Protein AF-A0AAN8WF54-F1 (afdb_monomer_lite)

Structure (mmCIF, N/CA/C/O backbone):
data_AF-A0AAN8WF54-F1
#
_entry.id   AF-A0AAN8WF54-F1
#
loop_
_atom_site.group_PDB
_atom_site.id
_atom_site.type_symbol
_atom_site.label_atom_id
_atom_site.label_alt_id
_atom_site.label_comp_id
_atom_site.label_asym_id
_atom_site.label_entity_id
_atom_site.label_seq_id
_atom_site.pdbx_PDB_ins_code
_atom_site.Cartn_x
_atom_site.Cartn_y
_atom_site.Cartn_z
_atom_site.occupancy
_atom_site.B_iso_or_equiv
_atom_site.auth_seq_id
_atom_site.auth_comp_id
_atom_site.auth_asym_id
_atom_site.auth_atom_id
_atom_site.pdbx_PDB_model_num
ATOM 1 N N . MET A 1 1 ? 31.385 -38.780 61.123 1.00 42.34 1 MET A N 1
ATOM 2 C CA . MET A 1 1 ? 31.136 -37.623 60.243 1.00 42.34 1 MET A CA 1
ATOM 3 C C . MET A 1 1 ? 29.861 -37.929 59.483 1.00 42.34 1 MET A C 1
ATOM 5 O O . MET A 1 1 ? 29.873 -38.813 58.639 1.00 42.34 1 MET A O 1
ATOM 9 N N . GLU A 1 2 ? 28.753 -37.319 59.902 1.00 44.00 2 GLU A N 1
ATOM 10 C CA . GLU A 1 2 ? 27.461 -37.393 59.211 1.00 44.00 2 GLU A CA 1
ATOM 11 C C . GLU A 1 2 ? 27.556 -36.666 57.870 1.00 44.00 2 GLU A C 1
ATOM 13 O O . GLU A 1 2 ? 28.065 -35.548 57.811 1.00 44.00 2 GLU A O 1
ATOM 18 N N . ILE A 1 3 ? 27.047 -37.285 56.806 1.00 55.00 3 ILE A N 1
ATOM 19 C CA . ILE A 1 3 ? 26.794 -36.599 55.540 1.00 55.00 3 ILE A CA 1
ATOM 20 C C . ILE A 1 3 ? 25.289 -36.365 55.489 1.00 55.00 3 ILE A C 1
ATOM 22 O O . ILE A 1 3 ? 24.504 -37.303 55.365 1.00 55.00 3 ILE A O 1
ATOM 26 N N . GLN A 1 4 ? 24.906 -35.103 55.661 1.00 45.34 4 GLN A N 1
ATOM 27 C CA . GLN A 1 4 ? 23.534 -34.631 55.550 1.00 45.34 4 GLN A CA 1
ATOM 28 C C . GLN A 1 4 ? 23.055 -34.799 54.103 1.00 45.34 4 GLN A C 1
ATOM 30 O O . GLN A 1 4 ? 23.626 -34.234 53.172 1.00 45.34 4 GLN A O 1
ATOM 35 N N . THR A 1 5 ? 21.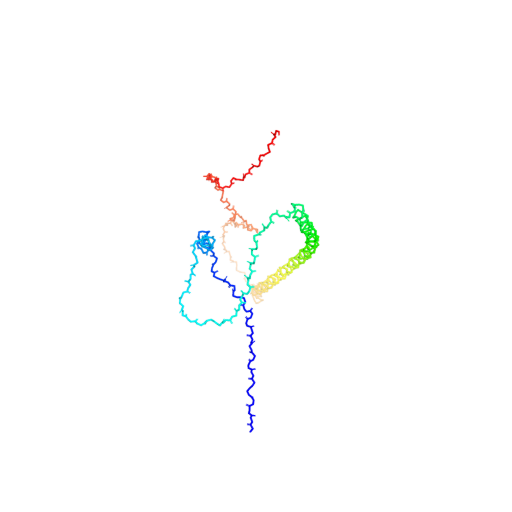998 -35.582 53.916 1.00 49.88 5 THR A N 1
ATOM 36 C CA . THR A 1 5 ? 21.217 -35.645 52.678 1.00 49.88 5 THR A CA 1
ATOM 37 C C . THR A 1 5 ? 20.304 -34.422 52.590 1.00 49.88 5 THR A C 1
ATOM 39 O O . THR A 1 5 ? 19.394 -34.269 53.405 1.00 49.88 5 THR A O 1
ATOM 42 N N . LEU A 1 6 ? 20.560 -33.555 51.608 1.00 52.91 6 LEU A N 1
ATOM 43 C CA . LEU A 1 6 ? 19.706 -32.421 51.242 1.00 52.91 6 LEU A CA 1
ATOM 44 C C . LEU A 1 6 ? 18.377 -32.914 50.634 1.00 52.91 6 LEU A C 1
ATOM 46 O O . LEU A 1 6 ? 18.402 -33.845 49.825 1.00 52.91 6 LEU A O 1
ATOM 50 N N . PRO A 1 7 ? 17.226 -32.303 50.968 1.00 51.47 7 PRO A N 1
ATOM 51 C CA . PRO A 1 7 ? 15.957 -32.616 50.325 1.00 51.47 7 PRO A CA 1
ATOM 52 C C . PRO A 1 7 ? 15.916 -32.020 48.911 1.00 51.47 7 PRO A C 1
ATOM 54 O O . PRO A 1 7 ? 16.187 -30.837 48.713 1.00 51.47 7 PRO A O 1
ATOM 57 N N . SER A 1 8 ? 15.586 -32.852 47.925 1.00 52.75 8 SER A N 1
ATOM 58 C CA . SER A 1 8 ? 15.313 -32.443 46.546 1.00 52.75 8 SER A CA 1
ATOM 59 C C . SER A 1 8 ? 14.074 -31.547 46.494 1.00 52.75 8 SER A C 1
ATOM 61 O O . SER A 1 8 ? 13.017 -31.945 46.986 1.00 52.75 8 SER A O 1
ATOM 63 N N . GLU A 1 9 ? 14.199 -30.361 45.896 1.00 51.34 9 GLU A N 1
ATOM 64 C CA . GLU A 1 9 ? 13.072 -29.461 45.653 1.00 51.34 9 GLU A CA 1
ATOM 65 C C . GLU A 1 9 ? 11.999 -30.129 44.779 1.00 51.34 9 GLU A C 1
ATOM 67 O O . GLU A 1 9 ? 12.271 -30.586 43.669 1.00 51.34 9 GLU A O 1
ATOM 72 N N . GLU A 1 10 ? 10.760 -30.157 45.274 1.00 59.88 10 GLU A N 1
ATOM 73 C CA . GLU A 1 10 ? 9.575 -30.454 44.471 1.00 59.88 10 GLU A CA 1
ATOM 74 C C . GLU A 1 10 ? 9.270 -29.255 43.566 1.00 59.88 10 GLU A C 1
ATOM 76 O O . GLU A 1 10 ? 8.598 -28.295 43.957 1.00 59.88 10 GLU A O 1
ATOM 81 N N . THR A 1 11 ? 9.744 -29.306 42.325 1.00 57.22 11 THR A N 1
ATOM 82 C CA . THR A 1 11 ? 9.265 -28.410 41.275 1.00 57.22 11 THR A CA 1
ATOM 83 C C . THR A 1 11 ? 7.812 -28.764 40.962 1.00 57.22 11 THR A C 1
ATOM 85 O O . THR A 1 11 ? 7.522 -29.825 40.412 1.00 57.22 11 THR A O 1
ATOM 88 N N . LYS A 1 12 ? 6.875 -27.888 41.336 1.00 63.78 12 LYS A N 1
ATOM 89 C CA . LYS A 1 12 ? 5.470 -27.997 40.922 1.00 63.78 12 LYS A CA 1
ATOM 90 C C . LYS A 1 12 ? 5.389 -27.774 39.414 1.00 63.78 12 LYS A C 1
ATOM 92 O O . LYS A 1 12 ? 5.627 -26.663 38.947 1.00 63.78 12 LYS A O 1
ATOM 97 N N . ASP A 1 13 ? 5.031 -28.813 38.671 1.00 62.78 13 ASP A N 1
ATOM 98 C CA . ASP A 1 13 ? 4.731 -28.707 37.246 1.00 62.78 13 ASP A CA 1
ATOM 99 C C . ASP A 1 13 ? 3.420 -27.931 37.047 1.00 62.78 13 ASP A C 1
ATOM 101 O O . ASP A 1 13 ? 2.325 -28.434 37.296 1.00 62.78 13 ASP A O 1
ATOM 105 N N . TYR A 1 14 ? 3.524 -26.684 36.583 1.00 69.81 14 TYR A N 1
ATOM 106 C CA . TYR A 1 14 ? 2.389 -25.817 36.227 1.00 69.81 14 TYR A CA 1
ATOM 107 C C . TYR A 1 14 ? 1.915 -26.036 34.779 1.00 69.81 14 TYR A C 1
ATOM 109 O O . TYR A 1 14 ? 1.440 -25.111 34.116 1.00 69.81 14 TYR A O 1
ATOM 117 N N . HIS A 1 15 ? 2.055 -27.251 34.252 1.00 64.75 15 HIS A N 1
ATOM 118 C CA . HIS A 1 15 ? 1.579 -27.569 32.913 1.00 64.75 15 HIS A CA 1
ATOM 119 C C . HIS A 1 15 ? 0.051 -27.682 32.923 1.00 64.75 15 HIS A C 1
ATOM 121 O O . HIS A 1 15 ? -0.522 -28.655 33.407 1.00 64.75 15 HIS A O 1
ATOM 127 N N . SER A 1 16 ? -0.625 -26.674 32.372 1.00 72.75 16 SER A N 1
ATOM 128 C CA . SER A 1 16 ? -2.033 -26.805 32.008 1.00 72.75 16 SER A CA 1
ATOM 129 C C . SER A 1 16 ? -2.129 -27.777 30.831 1.00 72.75 16 SER A C 1
ATOM 131 O O . SER A 1 16 ? -1.719 -27.477 29.711 1.00 72.75 16 SER A O 1
ATOM 133 N N . THR A 1 17 ? -2.622 -28.989 31.084 1.00 71.69 17 THR A N 1
ATOM 134 C CA . THR A 1 17 ? -2.927 -29.937 30.010 1.00 71.69 17 THR A CA 1
ATOM 135 C C . THR A 1 17 ? -4.180 -29.449 29.292 1.00 71.69 17 THR A C 1
ATOM 137 O O . THR A 1 17 ? -5.301 -29.687 29.737 1.00 71.69 17 THR A O 1
ATOM 140 N N . VAL A 1 18 ? -3.986 -28.711 28.200 1.00 72.38 18 VAL A N 1
ATOM 141 C CA . VAL A 1 18 ? -5.066 -28.362 27.278 1.00 72.38 18 VAL A CA 1
ATOM 142 C C . VAL A 1 18 ? -5.308 -29.570 26.382 1.00 72.38 18 VAL A C 1
ATOM 144 O O . VAL A 1 18 ? -4.381 -30.068 25.741 1.00 72.38 18 VAL A O 1
ATOM 147 N N . ASP A 1 19 ? -6.546 -30.057 26.354 1.00 71.44 19 ASP A N 1
ATOM 148 C CA . ASP A 1 19 ? -6.959 -31.074 25.393 1.00 71.44 19 ASP A CA 1
ATOM 149 C C . ASP A 1 19 ? -6.837 -30.486 23.980 1.00 71.44 19 ASP A C 1
ATOM 151 O O . ASP A 1 19 ? -7.595 -29.603 23.582 1.00 71.44 19 ASP A O 1
ATOM 155 N N . THR A 1 20 ? -5.812 -30.937 23.258 1.00 79.06 20 THR A N 1
ATOM 156 C CA . THR A 1 20 ? -5.528 -30.566 21.865 1.00 79.06 20 THR A CA 1
ATOM 157 C C . THR A 1 20 ? -5.946 -31.673 20.900 1.00 79.06 20 THR A C 1
ATOM 159 O O . THR A 1 20 ? -5.468 -31.725 19.764 1.00 79.06 20 THR A O 1
ATOM 162 N N . SER A 1 21 ? -6.832 -32.581 21.332 1.00 79.25 21 SER A N 1
ATOM 163 C CA . SER A 1 21 ? -7.465 -33.529 20.420 1.00 79.25 21 SER A CA 1
ATOM 164 C C . SER A 1 21 ? -8.155 -32.797 19.262 1.00 79.25 21 SER A C 1
ATOM 166 O O . SER A 1 21 ? -8.444 -31.598 19.312 1.00 79.25 21 SER A O 1
ATOM 168 N N . ARG A 1 22 ? -8.356 -33.516 18.152 1.00 81.31 22 ARG A N 1
ATOM 169 C CA . ARG A 1 22 ? -8.946 -32.945 16.935 1.00 81.31 22 ARG A CA 1
ATOM 170 C C . ARG A 1 22 ? -10.288 -32.249 17.249 1.00 81.31 22 ARG A C 1
ATOM 172 O O . ARG A 1 22 ? -11.036 -32.743 18.093 1.00 81.31 22 ARG A O 1
ATOM 179 N N . PRO A 1 23 ? -10.645 -31.170 16.533 1.00 87.81 23 PRO A N 1
ATOM 180 C CA . PRO A 1 23 ? -11.950 -30.537 16.700 1.00 87.81 23 PRO A CA 1
ATOM 181 C C . PRO A 1 23 ? -13.091 -31.518 16.385 1.00 87.81 23 PRO A C 1
ATOM 183 O O . PRO A 1 23 ? -12.924 -32.432 15.570 1.00 87.81 23 PRO A O 1
ATOM 186 N N . PHE A 1 24 ? -14.262 -31.309 17.002 1.00 87.88 24 PHE A N 1
ATOM 187 C CA . PHE A 1 24 ? -15.447 -32.127 16.729 1.00 87.88 24 PHE A CA 1
ATOM 188 C C . PHE A 1 24 ? -15.803 -32.056 15.248 1.00 87.88 24 PHE A C 1
ATOM 190 O O . PHE A 1 24 ? -16.027 -30.982 14.690 1.00 87.88 24 PHE A O 1
ATOM 197 N N . SER A 1 25 ? -15.894 -33.223 14.622 1.00 90.44 25 SER A N 1
ATOM 198 C CA . SER A 1 25 ? -16.288 -33.369 13.223 1.00 90.44 25 SER A CA 1
ATOM 199 C C . SER A 1 25 ? -17.797 -33.193 13.021 1.00 90.44 25 SER A C 1
ATOM 201 O O . SER A 1 25 ? -18.268 -33.055 11.893 1.00 90.44 25 SER A O 1
ATOM 203 N N . SER A 1 26 ? -18.573 -33.184 14.110 1.00 92.12 26 SER A N 1
ATOM 204 C CA . SER A 1 26 ? -20.017 -32.970 14.098 1.00 92.12 26 SER A CA 1
ATOM 205 C C . SER A 1 26 ? -20.530 -32.465 15.447 1.00 92.12 26 SER A C 1
ATOM 207 O O . SER A 1 26 ? -20.027 -32.840 16.505 1.00 92.12 26 SER A O 1
ATOM 209 N N . VAL A 1 27 ? -21.634 -31.715 15.414 1.00 88.50 27 VAL A N 1
ATOM 210 C CA . VAL A 1 27 ? -22.424 -31.357 16.603 1.00 88.50 27 VAL A CA 1
ATOM 211 C C . VAL A 1 27 ? -22.863 -32.608 17.374 1.00 88.50 27 VAL A C 1
ATOM 213 O O . VAL A 1 27 ? -22.866 -32.607 18.600 1.00 88.50 27 VAL A O 1
ATOM 216 N N . LYS A 1 28 ? -23.157 -33.715 16.678 1.00 92.00 28 LYS A N 1
ATOM 217 C CA . LYS A 1 28 ? -23.521 -34.988 17.318 1.00 92.00 28 LYS A CA 1
ATOM 218 C C . LYS A 1 28 ? -22.366 -35.583 18.136 1.00 92.00 28 LYS A C 1
ATOM 220 O O . LYS A 1 28 ? -22.618 -36.161 19.185 1.00 92.00 28 LYS A O 1
ATOM 225 N N . GLU A 1 29 ? -21.121 -35.424 17.680 1.00 88.81 29 GLU A N 1
ATOM 226 C CA . GLU A 1 29 ? -19.912 -35.880 18.391 1.00 88.81 29 GLU A CA 1
ATOM 227 C C . GLU A 1 29 ? -19.678 -35.031 19.646 1.00 88.81 29 GLU A C 1
ATOM 229 O O . GLU A 1 29 ? -19.480 -35.573 20.731 1.00 88.81 29 GLU A O 1
ATOM 234 N N . ALA A 1 30 ? -19.817 -33.708 19.527 1.00 87.88 30 ALA A N 1
ATOM 235 C CA . ALA A 1 30 ? -19.742 -32.803 20.671 1.00 87.88 30 ALA A CA 1
ATOM 236 C C . ALA A 1 30 ? -20.825 -33.120 21.720 1.00 87.88 30 ALA A C 1
ATOM 238 O O . ALA A 1 30 ? -20.534 -33.195 22.911 1.00 87.88 30 ALA A O 1
ATOM 239 N N . ILE A 1 31 ? -22.067 -33.370 21.290 1.00 85.50 31 ILE A N 1
ATOM 240 C CA . ILE A 1 31 ? -23.167 -33.751 22.187 1.00 85.50 31 ILE A CA 1
ATOM 241 C C . ILE A 1 31 ? -22.941 -35.143 22.793 1.00 85.50 31 ILE A C 1
ATOM 243 O O . ILE A 1 31 ? -23.279 -35.342 23.951 1.00 85.50 31 ILE A O 1
ATOM 247 N N . ALA A 1 32 ? -22.340 -36.098 22.084 1.00 83.69 32 ALA A N 1
ATOM 248 C CA . ALA A 1 32 ? -21.999 -37.393 22.678 1.00 83.69 32 ALA A CA 1
ATOM 249 C C . ALA A 1 32 ? -20.958 -37.247 23.804 1.00 83.69 32 ALA A C 1
ATOM 251 O O . ALA A 1 32 ? -21.085 -37.874 24.846 1.00 83.69 32 ALA A O 1
ATOM 252 N N . ILE A 1 33 ? -19.966 -36.372 23.621 1.00 81.06 33 ILE A N 1
ATOM 253 C CA . ILE A 1 33 ? -18.857 -36.182 24.571 1.00 81.06 33 ILE A CA 1
ATOM 254 C C . ILE A 1 33 ? -19.240 -35.265 25.747 1.00 81.06 33 ILE A C 1
ATOM 256 O O . ILE A 1 33 ? -18.781 -35.451 26.876 1.00 81.06 33 ILE A O 1
ATOM 260 N N . PHE A 1 34 ? -20.071 -34.247 25.512 1.00 80.00 34 PHE A N 1
ATOM 261 C CA . PHE A 1 34 ? -20.472 -33.281 26.543 1.00 80.00 34 PHE A CA 1
ATOM 262 C C . PHE A 1 34 ? -21.910 -33.452 27.022 1.00 80.00 34 PHE A C 1
ATOM 264 O O . PHE A 1 34 ? -22.170 -33.246 28.202 1.00 80.00 34 PHE A O 1
ATOM 271 N N . GLY A 1 35 ? -22.838 -33.840 26.154 1.00 75.00 35 GLY A N 1
ATOM 272 C CA . GLY A 1 35 ? -24.255 -33.997 26.490 1.00 75.00 35 GLY A CA 1
ATOM 273 C C . GLY A 1 35 ? -24.515 -35.110 27.503 1.00 75.00 35 GLY A C 1
ATOM 274 O O . GLY A 1 35 ? -25.409 -34.967 28.334 1.00 75.00 35 GLY A O 1
ATOM 275 N N . GLU A 1 36 ? -23.682 -36.155 27.530 1.00 63.81 36 GLU A N 1
ATOM 276 C CA . GLU A 1 36 ? -23.765 -37.203 28.555 1.00 63.81 36 GLU A CA 1
ATOM 277 C C . GLU A 1 36 ? -23.468 -36.648 29.960 1.00 63.81 36 GLU A C 1
ATOM 279 O O . GLU A 1 36 ? -24.116 -37.037 30.927 1.00 63.81 36 GLU A O 1
ATOM 284 N N . ARG A 1 37 ? -22.589 -35.643 30.085 1.00 61.53 37 ARG A N 1
ATOM 285 C CA . ARG A 1 37 ? -22.287 -34.996 31.376 1.00 61.53 37 ARG A CA 1
ATOM 286 C C . ARG A 1 37 ? -23.415 -34.107 31.895 1.00 61.53 37 ARG A C 1
ATOM 288 O O . ARG A 1 37 ? -23.524 -33.938 33.105 1.00 61.53 37 ARG A O 1
ATOM 295 N N . PHE A 1 38 ? -24.248 -33.557 31.012 1.00 56.47 38 PHE A N 1
ATOM 296 C CA . PHE A 1 38 ? -25.384 -32.718 31.405 1.00 56.47 38 PHE A CA 1
ATOM 297 C C . PHE A 1 38 ? -26.654 -33.529 31.685 1.00 56.47 38 PHE A C 1
ATOM 299 O O . PHE A 1 38 ? -27.425 -33.136 32.551 1.00 56.47 38 PHE A O 1
ATOM 306 N N . LEU A 1 39 ? -26.853 -34.668 31.011 1.00 56.75 39 LEU A N 1
ATOM 307 C CA . LEU A 1 39 ? -28.025 -35.529 31.222 1.00 56.75 39 LEU A CA 1
ATOM 308 C C . LEU A 1 39 ? -27.802 -36.612 32.292 1.00 56.75 39 LEU A C 1
ATOM 310 O O . LEU A 1 39 ? -28.744 -36.978 32.988 1.00 56.75 39 LEU A O 1
ATOM 314 N N . ALA A 1 40 ? -26.572 -37.106 32.484 1.00 51.41 40 ALA A N 1
ATOM 315 C CA . ALA A 1 40 ? -26.285 -38.106 33.519 1.00 51.41 40 ALA A CA 1
ATOM 316 C C . ALA A 1 40 ? -26.063 -37.506 34.920 1.00 51.41 40 ALA A C 1
ATOM 318 O O . ALA A 1 40 ? -26.096 -38.250 35.903 1.00 51.41 40 ALA A O 1
ATOM 319 N N . ALA A 1 41 ? -25.895 -36.180 35.039 1.00 51.44 41 ALA A N 1
ATOM 320 C CA . ALA A 1 41 ? -25.808 -35.501 36.335 1.00 51.44 41 ALA A CA 1
ATOM 321 C C . ALA A 1 41 ? -27.100 -35.627 37.167 1.00 51.44 41 ALA A C 1
ATOM 323 O O . ALA A 1 41 ? -27.040 -35.488 38.387 1.00 51.44 41 ALA A O 1
ATOM 324 N N . GLU A 1 42 ? -28.240 -35.949 36.540 1.00 54.19 42 GLU A N 1
ATOM 325 C CA . GLU A 1 42 ? -29.511 -36.167 37.241 1.00 54.19 42 GLU A CA 1
ATOM 326 C C . GLU A 1 42 ? -29.838 -37.635 37.567 1.00 54.19 42 GLU A C 1
ATOM 328 O O . GLU A 1 42 ? -30.728 -37.858 38.384 1.00 54.19 42 GLU A O 1
ATOM 333 N N . THR A 1 43 ? -29.126 -38.652 37.049 1.00 53.41 43 THR A N 1
ATOM 334 C CA . THR A 1 43 ? -29.486 -40.058 37.367 1.00 53.41 43 THR A CA 1
ATOM 335 C C . THR A 1 43 ? -28.370 -41.087 37.519 1.00 53.41 43 THR A C 1
ATOM 337 O O . THR A 1 43 ? -28.689 -42.205 37.917 1.00 53.41 43 THR A O 1
ATOM 340 N N . TYR A 1 44 ? -27.084 -40.810 37.279 1.00 43.62 44 TYR A N 1
ATOM 341 C CA . TYR A 1 44 ? -26.073 -41.835 37.576 1.00 43.62 44 TYR A CA 1
ATOM 342 C C . TYR A 1 44 ? -24.710 -41.241 37.919 1.00 43.62 44 TYR A C 1
ATOM 344 O O . TYR A 1 44 ? -23.986 -40.739 37.068 1.00 43.62 44 TYR A O 1
ATOM 352 N N . SER A 1 45 ? -24.338 -41.365 39.192 1.00 47.59 45 SER A N 1
ATOM 353 C CA . SER A 1 45 ? -22.946 -41.312 39.627 1.00 47.59 45 SER A CA 1
ATOM 354 C C . SER A 1 45 ? -22.209 -42.524 39.038 1.00 47.59 45 SER A C 1
ATOM 356 O O . SER A 1 45 ? -22.529 -43.654 39.421 1.00 47.59 45 SER A O 1
ATOM 358 N N . PRO A 1 46 ? -21.217 -42.362 38.142 1.00 47.34 46 PRO A N 1
ATOM 359 C CA . PRO A 1 46 ? -20.321 -43.450 37.808 1.00 47.34 46 PRO A CA 1
ATOM 360 C C . PRO A 1 46 ? -19.287 -43.510 38.931 1.00 47.34 46 PRO A C 1
ATOM 362 O O . PRO A 1 46 ? -18.335 -42.737 38.975 1.00 47.34 46 PRO A O 1
ATOM 365 N N . SER A 1 47 ? -19.508 -44.411 39.883 1.00 48.53 47 SER A N 1
ATOM 366 C CA . SER A 1 47 ? -18.471 -44.864 40.806 1.00 48.53 47 SER A CA 1
ATOM 367 C C . SER A 1 47 ? -17.384 -45.607 40.016 1.00 48.53 47 SER A C 1
ATOM 369 O O . SER A 1 47 ? -17.698 -46.630 39.406 1.00 48.53 47 SER A O 1
ATOM 371 N N . PRO A 1 48 ? -16.104 -45.191 40.066 1.00 45.50 48 PRO A N 1
ATOM 372 C CA . PRO A 1 48 ? -15.002 -46.084 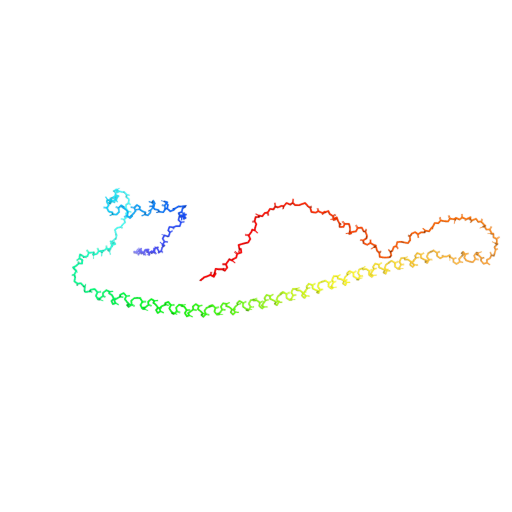39.766 1.00 45.50 48 PRO A CA 1
ATOM 373 C C . PRO A 1 48 ? -14.557 -46.784 41.062 1.00 45.50 48 PRO A C 1
ATOM 375 O O . PRO A 1 48 ? -14.229 -46.150 42.066 1.00 45.50 48 PRO A O 1
ATOM 378 N N . LYS A 1 49 ? -14.550 -48.116 41.043 1.00 47.47 49 LYS A N 1
ATOM 379 C CA . LYS A 1 49 ? -13.874 -48.999 42.012 1.00 47.47 49 LYS A CA 1
ATOM 380 C C . LYS A 1 49 ? -12.655 -49.652 41.308 1.00 47.47 49 LYS A C 1
ATOM 382 O O . LYS A 1 49 ? -12.655 -49.715 40.083 1.00 47.47 49 LYS A O 1
ATOM 387 N N . PRO A 1 50 ? -11.613 -50.129 42.020 1.00 55.88 50 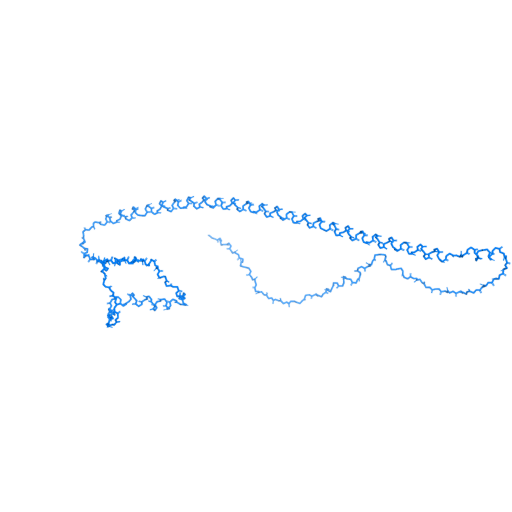PRO A N 1
ATOM 388 C CA . PRO A 1 50 ? -10.482 -49.284 42.417 1.00 55.88 50 PRO A CA 1
ATOM 389 C C . PRO A 1 50 ? -9.127 -50.007 42.251 1.00 55.88 50 PRO A C 1
ATOM 391 O O . PRO A 1 50 ? -8.856 -50.931 43.004 1.00 55.88 50 PRO A O 1
ATOM 394 N N . TYR A 1 51 ? -8.218 -49.571 41.378 1.00 37.81 51 TYR A N 1
ATOM 395 C CA . TYR A 1 51 ? -6.811 -49.994 41.475 1.00 37.81 51 TYR A CA 1
ATOM 396 C C . TYR A 1 51 ? -5.875 -48.883 40.997 1.00 37.81 51 TYR A C 1
ATOM 398 O O . TYR A 1 51 ? -5.983 -48.427 39.865 1.00 37.81 51 TYR A O 1
ATOM 406 N N . GLY A 1 52 ? -4.946 -48.482 41.872 1.00 40.22 52 GLY A N 1
ATOM 407 C CA . GLY A 1 52 ? -3.743 -47.730 41.502 1.00 40.22 52 GLY A CA 1
ATOM 408 C C . GLY A 1 52 ? -3.672 -46.281 41.990 1.00 40.22 52 GLY A C 1
ATOM 409 O O . GLY A 1 52 ? -3.845 -45.363 41.206 1.00 40.22 52 GLY A O 1
ATOM 410 N N . ASN A 1 53 ? -3.390 -46.106 43.284 1.00 50.12 53 ASN A N 1
ATOM 411 C CA . ASN A 1 53 ? -2.674 -44.990 43.927 1.00 50.12 53 ASN A CA 1
ATOM 412 C C . ASN A 1 53 ? -2.754 -43.585 43.288 1.00 50.12 53 ASN A C 1
ATOM 414 O O . ASN A 1 53 ? -1.922 -43.221 42.463 1.00 50.12 53 ASN A O 1
ATOM 418 N N . ILE A 1 54 ? -3.644 -42.741 43.822 1.00 42.88 54 ILE A N 1
ATOM 419 C CA . ILE A 1 54 ? -3.535 -41.275 43.737 1.00 42.88 54 ILE A CA 1
ATOM 420 C C . ILE A 1 54 ? -3.414 -40.732 45.176 1.00 42.88 54 ILE A C 1
ATOM 422 O O . ILE A 1 54 ? -4.227 -41.112 46.029 1.00 42.88 54 ILE A O 1
ATOM 426 N N . PRO A 1 55 ? -2.400 -39.900 45.495 1.00 42.12 55 PRO A N 1
ATOM 427 C CA . PRO A 1 55 ? -2.202 -39.358 46.834 1.00 42.12 55 PRO A CA 1
ATOM 428 C C . PRO A 1 55 ? -3.281 -38.329 47.198 1.00 42.12 55 PRO A C 1
ATOM 430 O O . PRO A 1 55 ? -3.764 -37.553 46.378 1.00 42.12 55 PRO A O 1
ATOM 433 N N . LYS A 1 56 ? -3.658 -38.355 48.476 1.00 55.09 56 LYS A N 1
ATOM 434 C CA . LYS A 1 56 ? -4.697 -37.536 49.105 1.00 55.09 56 LYS A CA 1
ATOM 435 C C . LYS A 1 56 ? -4.257 -36.069 49.210 1.00 55.09 56 LYS A C 1
ATOM 437 O O . LYS A 1 56 ? -3.313 -35.799 49.944 1.00 55.09 56 LYS A O 1
ATOM 442 N N . GLN A 1 57 ? -5.010 -35.138 48.621 1.00 50.00 57 GLN A N 1
ATOM 443 C CA . GLN A 1 57 ? -5.250 -33.798 49.185 1.00 50.00 57 GLN A CA 1
ATOM 444 C C . GLN A 1 57 ? -6.673 -33.315 48.818 1.00 50.00 57 GLN A C 1
ATOM 446 O O . GLN A 1 57 ? -7.179 -33.675 47.754 1.00 50.00 57 GLN A O 1
ATOM 451 N N . PRO A 1 58 ? -7.353 -32.555 49.698 1.00 41.75 58 PRO A N 1
ATOM 452 C CA . PRO A 1 58 ? -8.789 -32.318 49.626 1.00 41.75 58 PRO A CA 1
ATOM 453 C C . PRO A 1 58 ? -9.122 -31.066 48.807 1.00 41.75 58 PRO A C 1
ATOM 455 O O . PRO A 1 58 ? -8.878 -29.937 49.232 1.00 41.75 58 PRO A O 1
ATOM 458 N N . THR A 1 59 ? -9.767 -31.240 47.656 1.00 43.88 59 THR A N 1
ATOM 459 C CA . THR A 1 59 ? -10.447 -30.147 46.953 1.00 43.88 59 THR A CA 1
ATOM 460 C C . THR A 1 59 ? -11.701 -29.760 47.735 1.00 43.88 59 THR A C 1
ATOM 462 O O . THR A 1 59 ? -12.777 -30.340 47.601 1.00 43.88 59 THR A O 1
ATOM 465 N N . SER A 1 60 ? -11.541 -28.767 48.610 1.00 48.81 60 SER A N 1
ATOM 466 C CA . SER A 1 60 ? -12.624 -28.064 49.295 1.00 48.81 60 SER A CA 1
ATOM 467 C C . SER A 1 60 ? -13.415 -27.221 48.292 1.00 48.81 60 SER A C 1
ATOM 469 O O . SER A 1 60 ? -13.274 -26.002 48.243 1.00 48.81 60 SER A O 1
ATOM 471 N N . TRP A 1 61 ? -14.271 -27.855 47.497 1.00 42.84 61 TRP A N 1
ATOM 472 C CA . TRP A 1 61 ? -15.345 -27.163 46.784 1.00 42.84 61 TRP A CA 1
ATOM 473 C C . TRP A 1 61 ? -16.652 -27.478 47.501 1.00 42.84 61 TRP A C 1
ATOM 475 O O . TRP A 1 61 ? -17.519 -28.193 47.004 1.00 42.84 61 TRP A O 1
ATOM 485 N N . LYS A 1 62 ? -16.784 -26.962 48.729 1.00 40.25 62 LYS A N 1
ATOM 486 C CA . LYS A 1 62 ? -18.096 -26.831 49.360 1.00 40.25 62 LYS A CA 1
ATOM 487 C C . LYS A 1 62 ? -18.867 -25.771 48.578 1.00 40.25 62 LYS A C 1
ATOM 489 O O . LYS A 1 62 ? -18.864 -24.601 48.943 1.00 40.25 62 LYS A O 1
ATOM 494 N N . LEU A 1 63 ? -19.546 -26.188 47.513 1.00 44.75 63 LEU A N 1
ATOM 495 C CA . LEU A 1 63 ? -20.744 -25.495 47.059 1.00 44.75 63 LEU A CA 1
ATOM 496 C C . LEU A 1 63 ? -21.808 -25.736 48.130 1.00 44.75 63 LEU A C 1
ATOM 498 O O . LEU A 1 63 ? -22.599 -26.673 48.062 1.00 44.75 63 LEU A O 1
ATOM 502 N N . SER A 1 64 ? -21.774 -24.919 49.181 1.00 44.41 64 SER A N 1
ATOM 503 C CA . SER A 1 64 ? -22.879 -24.796 50.119 1.00 44.41 64 SER A CA 1
ATOM 504 C C . SER A 1 64 ? -24.029 -24.109 49.389 1.00 44.41 64 SER A C 1
ATOM 506 O O . SER A 1 64 ? -24.196 -22.892 49.469 1.00 44.41 64 SER A O 1
ATOM 508 N N . ILE A 1 65 ? -24.808 -24.886 48.641 1.00 46.66 65 ILE A N 1
ATOM 509 C CA . ILE A 1 65 ? -26.139 -24.468 48.214 1.00 46.66 65 ILE A CA 1
ATOM 510 C C . ILE A 1 65 ? -27.013 -24.570 49.464 1.00 46.66 65 ILE A C 1
ATOM 512 O O . ILE A 1 65 ? -27.624 -25.597 49.749 1.00 46.66 65 ILE A O 1
ATOM 516 N N . SER A 1 66 ? -26.994 -23.512 50.274 1.00 47.31 66 SER A N 1
ATOM 517 C CA . SER A 1 66 ? -28.019 -23.310 51.293 1.00 47.31 66 SER A CA 1
ATOM 518 C C . SER A 1 66 ? -29.357 -23.111 50.578 1.00 47.31 66 SER A C 1
ATOM 520 O O . SER A 1 66 ? -29.398 -22.344 49.610 1.00 47.31 66 SER A O 1
ATOM 522 N N . PRO A 1 67 ? -30.459 -23.738 51.027 1.00 44.19 67 PRO A N 1
ATOM 523 C CA . PRO A 1 67 ? -31.775 -23.415 50.504 1.00 44.19 67 PRO A CA 1
ATOM 524 C C . PRO A 1 67 ? -32.042 -21.941 50.818 1.00 44.19 67 PRO A C 1
ATOM 526 O O . PRO A 1 67 ? -32.124 -21.533 51.978 1.00 44.19 67 PRO A O 1
ATOM 529 N N . ILE A 1 68 ? -32.083 -21.125 49.765 1.00 46.59 68 ILE A N 1
ATOM 530 C CA . ILE A 1 68 ? -32.420 -19.708 49.835 1.00 46.59 68 ILE A CA 1
ATOM 531 C C . ILE A 1 68 ? -33.807 -19.596 50.470 1.00 46.59 68 ILE A C 1
ATOM 533 O O . ILE A 1 68 ? -34.822 -19.982 49.896 1.00 46.59 68 ILE A O 1
ATOM 537 N N . SER A 1 69 ? -33.826 -19.076 51.694 1.00 48.22 69 SER A N 1
ATOM 538 C CA . SER A 1 69 ? -35.014 -18.487 52.299 1.00 48.22 69 SER A CA 1
ATOM 539 C C . SER A 1 69 ? -35.453 -17.313 51.411 1.00 48.22 69 SER A C 1
ATOM 541 O O . SER A 1 69 ? -34.632 -16.422 51.159 1.00 48.22 69 SER A O 1
ATOM 543 N N . PRO A 1 70 ? -36.698 -17.277 50.901 1.00 50.00 70 PRO A N 1
ATOM 544 C CA . PRO A 1 70 ? -37.166 -16.210 50.028 1.00 50.00 70 PRO A CA 1
ATOM 545 C C . PRO A 1 70 ? -37.493 -14.971 50.869 1.00 50.00 70 PRO A C 1
ATOM 547 O O . PRO A 1 70 ? -38.643 -14.656 51.158 1.00 50.00 70 PRO A O 1
ATOM 550 N N . ARG A 1 71 ? -36.445 -14.269 51.298 1.00 46.16 71 ARG A N 1
ATOM 551 C CA . ARG A 1 71 ? -36.504 -12.910 51.844 1.00 46.16 71 ARG A CA 1
ATOM 552 C C . ARG A 1 71 ? -35.251 -12.146 51.421 1.00 46.16 71 ARG A C 1
ATOM 554 O O . ARG A 1 71 ? -34.425 -11.766 52.239 1.00 46.16 71 ARG A O 1
ATOM 561 N N . ARG A 1 72 ? -35.113 -11.923 50.116 1.00 52.00 72 ARG A N 1
ATOM 562 C CA . ARG A 1 72 ? -34.432 -10.731 49.603 1.00 52.00 72 ARG A CA 1
ATOM 563 C C . ARG A 1 72 ? -35.404 -10.033 48.677 1.00 52.00 72 ARG A C 1
ATOM 565 O O . ARG A 1 72 ? -36.030 -10.666 47.830 1.00 52.00 72 ARG A O 1
ATOM 572 N N . THR A 1 73 ? -35.622 -8.760 48.950 1.00 54.31 73 THR A N 1
ATOM 573 C CA . THR A 1 73 ? -36.475 -7.882 48.161 1.00 54.31 73 THR A CA 1
ATOM 574 C C . THR A 1 73 ? -35.920 -7.841 46.740 1.00 54.31 73 THR A C 1
ATOM 576 O O . THR A 1 73 ? -34.725 -7.656 46.540 1.00 54.31 73 THR A O 1
ATOM 579 N N . THR A 1 74 ? -36.785 -8.016 45.743 1.00 59.41 74 THR A N 1
ATOM 580 C CA . THR A 1 74 ? -36.463 -7.948 44.303 1.00 59.41 74 THR A CA 1
ATOM 581 C C . THR A 1 74 ? -35.612 -6.728 43.915 1.00 59.41 74 THR A C 1
ATOM 583 O O . THR A 1 74 ? -34.812 -6.809 42.992 1.00 59.41 74 THR A O 1
ATOM 586 N N . ARG A 1 75 ? -35.708 -5.646 44.695 1.00 60.66 75 ARG A N 1
ATOM 587 C CA . ARG A 1 75 ? -34.944 -4.399 44.555 1.00 60.66 75 ARG A CA 1
ATOM 588 C C . ARG A 1 75 ? -33.421 -4.566 44.678 1.00 60.66 75 ARG A C 1
ATOM 590 O O . ARG A 1 75 ? -32.697 -4.011 43.868 1.00 60.66 75 ARG A O 1
ATOM 597 N N . GLU A 1 76 ? -32.917 -5.374 45.615 1.00 60.66 76 GLU A N 1
ATOM 598 C CA . GLU A 1 76 ? -31.458 -5.503 45.827 1.00 60.66 76 GLU A CA 1
ATOM 599 C C . GLU A 1 76 ? -30.748 -6.259 44.689 1.00 60.66 76 GLU A C 1
ATOM 601 O O . GLU A 1 76 ? -29.562 -6.050 44.435 1.00 60.66 76 GLU A O 1
ATOM 606 N N . ILE A 1 77 ? -31.469 -7.148 43.997 1.00 66.62 77 ILE A N 1
ATOM 607 C CA . ILE A 1 77 ? -30.947 -7.895 42.843 1.00 66.62 77 ILE A CA 1
ATOM 608 C C . ILE A 1 77 ? -30.947 -7.001 41.596 1.00 66.62 77 ILE A C 1
ATOM 610 O O . ILE A 1 77 ? -29.992 -7.031 40.822 1.00 66.62 77 ILE A O 1
ATOM 614 N N . GLU A 1 78 ? -31.991 -6.188 41.410 1.00 69.31 78 GLU A N 1
ATOM 615 C CA . GLU A 1 78 ? -32.079 -5.216 40.314 1.00 69.31 78 GLU A CA 1
ATOM 616 C C . GLU A 1 78 ? -30.984 -4.146 40.414 1.00 69.31 78 GLU A C 1
ATOM 618 O O . GLU A 1 78 ? -30.298 -3.898 39.424 1.00 69.31 78 GLU A O 1
ATOM 623 N N . ASP A 1 79 ? -30.734 -3.601 41.608 1.00 70.12 79 ASP A N 1
ATOM 624 C CA . ASP A 1 79 ? -29.688 -2.593 41.828 1.00 70.12 79 ASP A CA 1
ATOM 625 C C . ASP A 1 79 ? -28.277 -3.147 41.543 1.00 70.12 79 ASP A C 1
ATOM 627 O O . ASP A 1 79 ? -27.460 -2.494 40.887 1.00 70.12 79 ASP A O 1
ATOM 631 N N . ALA A 1 80 ? -27.988 -4.384 41.965 1.00 73.50 80 ALA A N 1
ATOM 632 C CA . ALA A 1 80 ? -26.707 -5.041 41.687 1.00 73.50 80 ALA A CA 1
ATOM 633 C C . ALA A 1 80 ? -26.508 -5.346 40.186 1.00 73.50 80 ALA A C 1
ATOM 635 O O . ALA A 1 80 ? -25.404 -5.197 39.651 1.00 73.50 80 ALA A O 1
ATOM 636 N N . ASN A 1 81 ? -27.574 -5.737 39.485 1.00 76.56 81 ASN A N 1
ATOM 637 C CA . ASN A 1 81 ? -27.540 -5.967 38.039 1.00 76.56 81 ASN A CA 1
ATOM 638 C C . ASN A 1 81 ? -27.375 -4.658 37.253 1.00 76.56 81 ASN A C 1
ATOM 640 O O . ASN A 1 81 ? -26.651 -4.619 36.261 1.00 76.56 81 ASN A O 1
ATOM 644 N N . ASN A 1 82 ? -27.990 -3.568 37.710 1.00 80.31 82 ASN A N 1
ATOM 645 C CA . ASN A 1 82 ? -27.868 -2.272 37.052 1.00 80.31 82 ASN A CA 1
ATOM 646 C C . ASN A 1 82 ? -26.439 -1.706 37.194 1.00 80.31 82 ASN A C 1
ATOM 648 O O . ASN A 1 82 ? -25.840 -1.270 36.215 1.00 80.31 82 ASN A O 1
ATOM 652 N N . MET A 1 83 ? -25.827 -1.837 38.377 1.00 80.88 83 MET A N 1
ATOM 653 C CA . MET A 1 83 ? -24.439 -1.419 38.637 1.00 80.88 83 MET A CA 1
ATOM 654 C C . MET A 1 83 ? -23.407 -2.202 37.791 1.00 80.88 83 MET A C 1
ATOM 656 O O . MET A 1 83 ? -22.413 -1.655 37.300 1.00 80.88 83 MET A O 1
ATOM 660 N N . THR A 1 84 ? -23.631 -3.506 37.594 1.00 86.88 84 THR A N 1
ATOM 661 C CA . THR A 1 84 ? -22.772 -4.359 36.744 1.00 86.88 84 THR A CA 1
ATOM 662 C C . THR A 1 84 ? -22.961 -4.069 35.253 1.00 86.88 84 THR A C 1
ATOM 664 O O . THR A 1 84 ? -21.995 -4.096 34.485 1.00 86.88 84 THR A O 1
ATOM 667 N N . PHE A 1 85 ? -24.175 -3.712 34.835 1.00 93.75 85 PHE A N 1
ATOM 668 C CA . PHE A 1 85 ? -24.451 -3.261 33.475 1.00 93.75 85 PHE A CA 1
ATOM 669 C C . PHE A 1 85 ? -23.803 -1.901 33.172 1.00 93.75 85 PHE A C 1
ATOM 671 O O . PHE A 1 85 ? -23.130 -1.763 32.153 1.00 93.75 85 PHE A O 1
ATOM 678 N N . GLU A 1 86 ? -23.917 -0.921 34.072 1.00 94.12 86 GLU A N 1
ATOM 679 C CA . GLU A 1 86 ? -23.309 0.408 33.903 1.00 94.12 86 GLU A CA 1
ATOM 680 C C . GLU A 1 86 ? -21.777 0.352 33.839 1.00 94.12 86 GLU A C 1
ATOM 682 O O . GLU A 1 86 ? -21.156 1.033 33.021 1.00 94.12 86 GLU A O 1
ATOM 687 N N . SER A 1 87 ? -21.151 -0.492 34.663 1.00 94.00 87 SER A N 1
ATOM 688 C CA . SER A 1 87 ? -19.702 -0.719 34.589 1.00 94.00 87 SER A CA 1
ATOM 689 C C . SER A 1 87 ? -19.287 -1.411 33.286 1.00 94.00 87 SER A C 1
ATOM 691 O O . SER A 1 87 ? -18.272 -1.035 32.701 1.00 94.00 87 SER A O 1
ATOM 693 N N . SER A 1 88 ? -20.094 -2.350 32.781 1.00 95.88 88 SER A N 1
ATOM 694 C CA . SER A 1 88 ? -19.870 -2.989 31.476 1.00 95.88 88 SER A CA 1
ATOM 695 C C . SER A 1 88 ? -20.015 -2.001 30.315 1.00 95.88 88 SER A C 1
ATOM 697 O O . SER A 1 88 ? -19.182 -1.994 29.413 1.00 95.88 88 SER A O 1
ATOM 699 N N . LEU A 1 89 ? -21.028 -1.128 30.352 1.00 97.12 89 LEU A N 1
ATOM 700 C CA . LEU A 1 89 ? -21.216 -0.061 29.365 1.00 97.12 89 LEU A CA 1
ATOM 701 C C . LEU A 1 89 ? -20.037 0.908 29.348 1.00 97.12 89 LEU A C 1
ATOM 703 O O . LEU A 1 89 ? -19.513 1.210 28.281 1.00 97.12 89 LEU A O 1
ATOM 707 N N . ARG A 1 90 ? -19.590 1.353 30.527 1.00 97.12 90 ARG A N 1
ATOM 708 C CA . ARG A 1 90 ? -18.429 2.241 30.642 1.00 97.12 90 ARG A CA 1
ATOM 709 C C . ARG A 1 90 ? -17.165 1.589 30.082 1.00 97.12 90 ARG A C 1
ATOM 711 O O . ARG A 1 90 ? -16.419 2.243 29.362 1.00 97.12 90 ARG A O 1
ATOM 718 N N . LYS A 1 91 ? -16.947 0.302 30.372 1.00 98.12 91 LYS A N 1
ATOM 719 C CA . LYS A 1 91 ? -15.815 -0.459 29.829 1.00 98.12 91 LYS A CA 1
ATOM 720 C C . LYS A 1 91 ? -15.875 -0.551 28.303 1.00 98.12 91 LYS A C 1
ATOM 722 O O . LYS A 1 91 ? -14.875 -0.319 27.639 1.00 98.12 91 LYS A O 1
ATOM 727 N N . LEU A 1 92 ? -17.052 -0.832 27.745 1.00 98.25 92 LEU A N 1
ATOM 728 C CA . LEU A 1 92 ? -17.254 -0.859 26.294 1.00 98.25 92 LEU A CA 1
ATOM 729 C C . LEU A 1 92 ? -17.011 0.510 25.650 1.00 98.25 92 LEU A C 1
ATOM 731 O O . LEU A 1 92 ? -16.453 0.582 24.559 1.00 98.25 92 LEU A O 1
ATOM 735 N N . GLU A 1 93 ? -17.417 1.597 26.305 1.00 97.75 93 GLU A N 1
ATOM 736 C CA . GLU A 1 93 ? -17.170 2.958 25.826 1.00 97.75 93 GLU A CA 1
ATOM 737 C C . GLU A 1 93 ? -15.671 3.296 25.806 1.00 97.75 93 GLU A C 1
ATOM 739 O O . GLU A 1 93 ? -15.181 3.882 24.837 1.00 97.75 93 GLU A O 1
ATOM 744 N N . GLU A 1 94 ? -14.930 2.870 26.831 1.00 98.38 94 GLU A N 1
ATOM 745 C CA . GLU A 1 94 ? -13.474 3.009 26.902 1.00 98.38 94 GLU A CA 1
ATOM 746 C C . GLU A 1 94 ? -12.774 2.197 25.802 1.00 98.38 94 GLU A C 1
ATOM 748 O O . GLU A 1 94 ? -12.019 2.770 25.014 1.00 98.38 94 GLU A O 1
ATOM 753 N N . GLU A 1 95 ? -13.104 0.909 25.663 1.00 98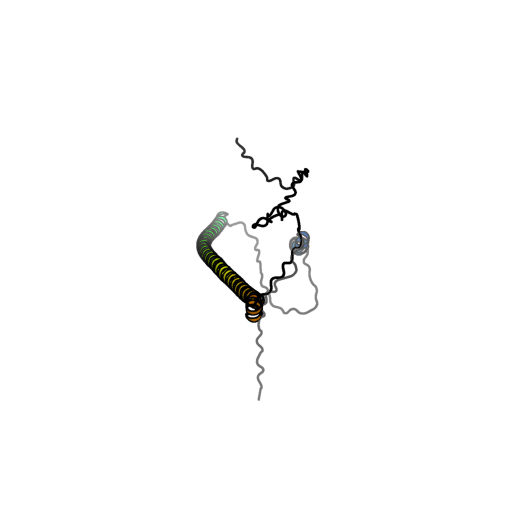.19 95 GLU A N 1
ATOM 754 C CA . GLU A 1 95 ? -12.576 0.027 24.609 1.00 98.19 95 GLU A CA 1
ATOM 755 C C . GLU A 1 95 ? -12.890 0.573 23.202 1.00 98.19 95 GLU A C 1
ATOM 757 O O . GLU A 1 95 ? -12.056 0.552 22.292 1.00 98.19 95 GLU A O 1
ATOM 762 N N . LEU A 1 96 ? -14.082 1.137 23.000 1.00 98.50 96 LEU A N 1
ATOM 763 C CA . LEU A 1 96 ? -14.461 1.788 21.747 1.00 98.50 96 LEU A CA 1
ATOM 764 C C . LEU A 1 96 ? -13.632 3.058 21.487 1.00 98.50 96 LEU A C 1
ATOM 766 O O . LEU A 1 96 ? -13.277 3.358 20.344 1.00 98.50 96 LEU A O 1
ATOM 770 N N . GLY A 1 97 ? -13.297 3.807 22.536 1.00 98.38 97 GLY A N 1
ATOM 771 C CA . GLY A 1 97 ? -12.373 4.934 22.461 1.00 98.38 97 GLY A CA 1
ATOM 772 C C . GLY A 1 97 ? -10.947 4.507 22.101 1.00 98.38 97 GLY A C 1
ATOM 773 O O . GLY A 1 97 ? -10.305 5.154 21.270 1.00 98.38 97 GLY A O 1
ATOM 774 N N . GLU A 1 98 ? -10.456 3.421 22.693 1.00 98.38 98 GLU A N 1
ATOM 775 C CA . GLU A 1 98 ? -9.133 2.852 22.419 1.00 98.38 98 GLU A CA 1
ATOM 776 C C . GLU A 1 98 ? -9.023 2.321 20.987 1.00 98.38 98 GLU A C 1
ATOM 778 O O . GLU A 1 98 ? -8.141 2.749 20.242 1.00 98.38 98 GLU A O 1
ATOM 783 N N . THR A 1 99 ? -9.973 1.495 20.549 1.00 98.31 99 THR A N 1
ATOM 784 C CA . THR A 1 99 ? -9.998 0.931 19.187 1.00 98.31 99 THR A CA 1
ATOM 785 C C . THR A 1 99 ? -10.096 2.008 18.109 1.00 98.31 99 THR A C 1
ATOM 787 O O . THR A 1 99 ? -9.460 1.902 17.062 1.00 98.31 99 THR A O 1
ATOM 790 N N . ARG A 1 100 ? -10.831 3.102 18.352 1.00 98.38 100 ARG A N 1
ATOM 791 C CA . ARG A 1 100 ? -10.859 4.255 17.434 1.00 98.38 100 ARG A CA 1
ATOM 792 C C . ARG A 1 100 ? -9.494 4.926 17.294 1.00 98.38 100 ARG A C 1
ATOM 794 O O . ARG A 1 100 ? -9.138 5.347 16.192 1.00 98.38 100 ARG A O 1
ATOM 801 N N . LYS A 1 101 ? -8.734 5.043 18.387 1.00 98.56 101 LYS A N 1
ATOM 802 C CA . LYS A 1 101 ? -7.368 5.590 18.354 1.00 98.56 101 LYS A CA 1
ATOM 803 C C . LYS A 1 101 ? -6.422 4.637 17.628 1.00 98.56 101 LYS A C 1
ATOM 805 O O . LYS A 1 101 ? -5.656 5.089 16.782 1.00 98.56 101 LYS A O 1
ATOM 810 N N . GLU A 1 102 ? -6.516 3.339 17.902 1.00 98.00 102 GLU A N 1
ATOM 811 C CA . GLU A 1 102 ? -5.722 2.314 17.219 1.00 98.00 102 GLU A CA 1
ATOM 812 C C . GLU A 1 102 ? -6.000 2.292 15.710 1.00 98.00 102 GLU A C 1
ATOM 814 O O . GLU A 1 102 ? -5.067 2.315 14.911 1.00 98.00 102 GLU A O 1
ATOM 819 N N . LEU A 1 103 ? -7.270 2.363 15.298 1.00 98.44 103 LEU A N 1
ATOM 820 C CA . LEU A 1 103 ? -7.642 2.455 13.883 1.00 98.44 103 LEU A CA 1
ATOM 821 C C . LEU A 1 103 ? -7.048 3.684 13.197 1.00 98.44 103 LEU A C 1
ATOM 823 O O . LEU A 1 103 ? -6.660 3.609 12.031 1.00 98.44 103 LEU A O 1
ATOM 827 N N . LYS A 1 104 ? -6.962 4.818 13.899 1.00 98.50 104 LYS A N 1
ATOM 828 C CA . LYS A 1 104 ? -6.324 6.017 13.353 1.00 98.50 104 LYS A CA 1
ATOM 829 C C . LYS A 1 104 ? -4.835 5.774 13.081 1.00 98.50 104 LYS A C 1
ATOM 831 O O . LYS A 1 104 ? -4.373 6.089 11.990 1.00 98.50 104 LYS A O 1
ATOM 836 N N . LEU A 1 105 ? -4.122 5.163 14.028 1.00 98.50 105 LEU A N 1
ATOM 837 C CA . LEU A 1 105 ? -2.706 4.812 13.869 1.00 98.50 105 LEU A CA 1
ATOM 838 C C . LEU A 1 105 ? -2.486 3.793 12.743 1.00 98.50 105 LEU A C 1
ATOM 840 O O . LEU A 1 105 ? -1.561 3.941 11.949 1.00 98.50 105 LEU A O 1
ATOM 844 N N . LEU A 1 106 ? -3.348 2.777 12.634 1.00 98.50 106 LEU A N 1
ATOM 845 C CA . LEU A 1 106 ? -3.279 1.799 11.545 1.00 98.50 106 LEU A CA 1
ATOM 846 C C . LEU A 1 106 ? -3.463 2.456 10.179 1.00 98.50 106 LEU A C 1
ATOM 848 O O . LEU A 1 106 ? -2.746 2.117 9.243 1.00 98.50 106 LEU A O 1
ATOM 852 N N . ARG A 1 107 ? -4.373 3.426 10.077 1.00 98.12 107 ARG A N 1
ATOM 853 C CA . ARG A 1 107 ? -4.602 4.178 8.842 1.00 98.12 107 ARG A CA 1
ATOM 854 C C . ARG A 1 107 ? -3.426 5.085 8.475 1.00 98.12 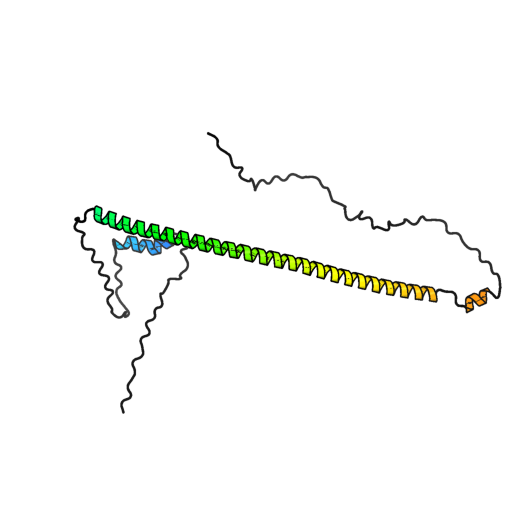107 ARG A C 1
ATOM 856 O O . ARG A 1 107 ? -3.104 5.214 7.299 1.00 98.12 107 ARG A O 1
ATOM 863 N N . GLU A 1 108 ? -2.783 5.707 9.462 1.00 98.25 108 GLU A N 1
ATOM 864 C CA . GLU A 1 108 ? -1.548 6.478 9.252 1.00 98.25 108 GLU A CA 1
ATOM 865 C C . GLU A 1 108 ? -0.427 5.564 8.734 1.00 98.25 108 GLU A C 1
ATOM 867 O O . GLU A 1 108 ? 0.179 5.852 7.703 1.00 98.25 108 GLU A O 1
ATOM 872 N N . ARG A 1 109 ? -0.236 4.401 9.367 1.00 98.38 109 ARG A N 1
ATOM 873 C CA . ARG A 1 109 ? 0.727 3.389 8.918 1.00 98.38 109 ARG A CA 1
ATOM 874 C C . ARG A 1 109 ? 0.416 2.863 7.512 1.00 98.38 109 ARG A C 1
ATOM 876 O O . ARG A 1 109 ? 1.336 2.661 6.725 1.00 98.38 109 ARG A O 1
ATOM 883 N N . GLU A 1 110 ? -0.856 2.632 7.188 1.00 98.06 110 GLU A N 1
ATOM 884 C CA . GLU A 1 110 ? -1.294 2.227 5.846 1.00 98.06 110 GLU A CA 1
ATOM 885 C C . GLU A 1 110 ? -0.870 3.268 4.802 1.00 98.06 110 GLU A C 1
ATOM 887 O O . GLU A 1 110 ? -0.197 2.915 3.831 1.00 98.06 110 GLU A O 1
ATOM 892 N N . ALA A 1 111 ? -1.153 4.552 5.052 1.00 98.38 111 ALA A N 1
ATOM 893 C CA . ALA A 1 111 ? -0.746 5.641 4.166 1.00 98.38 111 ALA A CA 1
ATOM 894 C C . ALA A 1 111 ? 0.786 5.723 4.001 1.00 98.38 111 ALA A C 1
ATOM 896 O O . ALA A 1 111 ? 1.277 5.905 2.887 1.00 98.38 111 ALA A O 1
ATOM 897 N N . GLU A 1 112 ? 1.564 5.538 5.073 1.00 98.19 112 GLU A N 1
ATOM 898 C CA . GLU A 1 112 ? 3.032 5.491 4.991 1.00 98.19 112 GLU A CA 1
ATOM 899 C C . GLU A 1 112 ? 3.519 4.339 4.103 1.00 98.19 112 GLU A C 1
ATOM 901 O O . GLU A 1 112 ? 4.398 4.523 3.254 1.00 98.19 112 GLU A O 1
ATOM 906 N N . THR A 1 113 ? 2.931 3.150 4.262 1.00 98.31 113 THR A N 1
ATOM 907 C CA . THR A 1 113 ? 3.286 1.991 3.436 1.00 98.31 113 THR A CA 1
ATOM 908 C C . THR A 1 113 ? 2.888 2.173 1.975 1.00 98.31 113 THR A C 1
ATOM 910 O O . THR A 1 113 ? 3.660 1.797 1.094 1.00 98.31 113 THR A O 1
ATOM 913 N N . GLU A 1 114 ? 1.747 2.803 1.690 1.00 98.19 114 GLU A N 1
ATOM 914 C CA . GLU A 1 114 ? 1.324 3.130 0.326 1.00 98.19 114 GLU A CA 1
ATOM 915 C C . GLU A 1 114 ? 2.324 4.077 -0.355 1.00 98.19 114 GLU A C 1
ATOM 917 O O . GLU A 1 114 ? 2.759 3.825 -1.482 1.00 98.19 114 GLU A O 1
ATOM 922 N N . VAL A 1 115 ? 2.773 5.121 0.349 1.00 98.31 115 VAL A N 1
ATOM 923 C CA . VAL A 1 115 ? 3.787 6.059 -0.163 1.00 98.31 115 VAL A CA 1
ATOM 924 C C . VAL A 1 115 ? 5.123 5.355 -0.419 1.00 98.31 115 VAL A C 1
ATOM 926 O O . VAL A 1 115 ? 5.756 5.583 -1.458 1.00 98.31 115 VAL A O 1
ATOM 929 N N . ALA A 1 116 ? 5.558 4.476 0.487 1.00 98.44 116 ALA A N 1
ATOM 930 C CA . ALA A 1 116 ? 6.780 3.695 0.305 1.00 98.44 116 ALA A CA 1
ATOM 931 C C . ALA A 1 116 ? 6.689 2.774 -0.926 1.00 98.44 116 ALA A C 1
ATOM 933 O O . ALA A 1 116 ? 7.631 2.709 -1.720 1.00 98.44 116 ALA A O 1
ATOM 934 N N . LEU A 1 117 ? 5.540 2.121 -1.135 1.00 98.62 117 LEU A N 1
ATOM 935 C CA . LEU A 1 117 ? 5.288 1.278 -2.306 1.00 98.62 117 LEU A CA 1
ATOM 936 C C . LEU A 1 117 ? 5.285 2.086 -3.607 1.00 98.62 117 LEU A C 1
ATOM 938 O O . LEU A 1 117 ? 5.907 1.667 -4.583 1.00 98.62 117 LEU A O 1
ATOM 942 N N . ALA A 1 118 ? 4.641 3.255 -3.628 1.00 98.38 118 ALA A N 1
ATOM 943 C CA . ALA A 1 118 ? 4.646 4.138 -4.791 1.00 98.38 118 ALA A CA 1
ATOM 944 C C . ALA A 1 118 ? 6.067 4.614 -5.139 1.00 98.38 118 ALA A C 1
ATOM 946 O O . ALA A 1 118 ? 6.450 4.624 -6.311 1.00 98.38 118 ALA A O 1
ATOM 947 N N . THR A 1 119 ? 6.870 4.944 -4.124 1.00 98.50 119 THR A N 1
ATOM 948 C CA . THR A 1 119 ? 8.274 5.355 -4.289 1.00 98.50 119 THR A CA 1
ATOM 949 C C . THR A 1 119 ? 9.119 4.228 -4.879 1.00 98.50 119 THR A C 1
ATOM 951 O O . THR A 1 119 ? 9.810 4.437 -5.878 1.00 98.50 119 THR A O 1
ATOM 954 N N . LEU A 1 120 ? 9.013 3.017 -4.322 1.00 98.50 120 LEU A N 1
ATOM 955 C CA . LEU A 1 120 ? 9.703 1.835 -4.838 1.00 98.50 120 LEU A CA 1
ATOM 956 C C . LEU A 1 120 ? 9.285 1.528 -6.281 1.00 98.50 120 LEU A C 1
ATOM 958 O O . LEU A 1 120 ? 10.128 1.220 -7.121 1.00 98.50 120 LEU A O 1
ATOM 962 N N . ASN A 1 121 ? 7.992 1.640 -6.591 1.00 98.31 121 ASN A N 1
ATOM 963 C CA . ASN A 1 121 ? 7.482 1.390 -7.935 1.00 98.31 121 ASN A CA 1
ATOM 964 C C . ASN A 1 121 ? 8.013 2.421 -8.948 1.00 98.31 121 ASN A C 1
ATOM 966 O O . ASN A 1 121 ? 8.438 2.067 -10.049 1.00 98.31 121 ASN A O 1
ATOM 970 N N . ALA A 1 122 ? 8.071 3.700 -8.564 1.00 98.12 122 ALA A N 1
ATOM 971 C CA . ALA A 1 122 ? 8.681 4.742 -9.386 1.00 98.12 122 ALA A CA 1
ATOM 972 C C . ALA A 1 122 ? 10.182 4.484 -9.621 1.00 98.12 122 ALA A C 1
ATOM 974 O O . ALA A 1 122 ? 10.677 4.655 -10.739 1.00 98.12 122 ALA A O 1
ATOM 975 N N . GLU A 1 123 ? 10.909 4.034 -8.596 1.00 97.81 123 GLU A N 1
ATOM 976 C CA . GLU A 1 123 ? 12.323 3.678 -8.716 1.00 97.81 123 GLU A CA 1
ATOM 977 C C . GLU A 1 123 ? 12.540 2.450 -9.605 1.00 97.81 123 GLU A C 1
ATOM 979 O O . GLU A 1 123 ? 13.432 2.463 -10.459 1.00 97.81 123 GLU A O 1
ATOM 984 N N . LEU A 1 124 ? 11.680 1.434 -9.494 1.00 98.44 124 LEU A N 1
ATOM 985 C CA . LEU A 1 124 ? 11.686 0.274 -10.379 1.00 98.44 124 LEU A CA 1
ATOM 986 C C . LEU A 1 124 ? 11.510 0.715 -11.833 1.00 98.44 124 LEU A C 1
ATOM 988 O O . LEU A 1 124 ? 12.365 0.406 -12.662 1.00 98.44 124 LEU A O 1
ATOM 992 N N . HIS A 1 125 ? 10.477 1.503 -12.145 1.00 98.25 125 HIS A N 1
ATOM 993 C CA . HIS A 1 125 ? 10.264 2.018 -13.500 1.00 98.25 125 HIS A CA 1
ATOM 994 C C . HIS A 1 125 ? 11.454 2.841 -14.013 1.00 98.25 125 HIS A C 1
ATOM 996 O O . HIS A 1 125 ? 11.873 2.671 -15.160 1.00 98.25 125 HIS A O 1
ATOM 1002 N N . LYS A 1 126 ? 12.066 3.673 -13.162 1.00 98.00 126 LYS A N 1
ATOM 1003 C CA . LYS A 1 126 ? 13.278 4.430 -13.507 1.00 98.00 126 LYS A CA 1
ATOM 1004 C C . LYS A 1 126 ? 14.472 3.515 -13.789 1.00 98.00 126 LYS A C 1
ATOM 1006 O O . LYS A 1 126 ? 15.219 3.764 -14.734 1.00 98.00 126 LYS A O 1
ATOM 1011 N N . SER A 1 127 ? 14.667 2.467 -12.988 1.00 98.00 127 SER A N 1
ATOM 1012 C CA . SER A 1 127 ? 15.754 1.499 -13.175 1.00 98.00 127 SER A CA 1
ATOM 1013 C C . SER A 1 127 ? 15.575 0.689 -14.462 1.00 98.00 127 SER A C 1
ATOM 1015 O O . SER A 1 127 ? 16.528 0.530 -15.223 1.00 98.00 127 SER A O 1
ATOM 1017 N N . MET A 1 128 ? 14.340 0.285 -14.762 1.00 97.25 128 MET A N 1
ATOM 1018 C CA . MET A 1 128 ? 13.981 -0.421 -15.989 1.00 97.25 128 MET A CA 1
ATOM 1019 C C . MET A 1 128 ? 14.198 0.454 -17.226 1.00 97.25 128 MET A C 1
ATOM 1021 O O . MET A 1 128 ? 14.760 -0.022 -18.209 1.00 97.25 128 MET A O 1
ATOM 1025 N N . SER A 1 129 ? 13.839 1.742 -17.169 1.00 97.00 129 SER A N 1
ATOM 1026 C CA . SER A 1 129 ? 14.126 2.694 -18.254 1.00 97.00 129 SER A CA 1
ATOM 1027 C C . SER A 1 129 ? 15.627 2.795 -18.530 1.00 97.00 129 SER A C 1
ATOM 1029 O O . SER A 1 129 ? 16.059 2.650 -19.669 1.00 97.00 129 SER A O 1
ATOM 1031 N N . LYS A 1 130 ? 16.442 2.959 -17.479 1.00 97.25 130 LYS A N 1
ATOM 1032 C CA . LYS A 1 130 ? 17.907 3.017 -17.610 1.00 97.25 130 LYS A CA 1
ATOM 1033 C C . LYS A 1 130 ? 18.499 1.723 -18.172 1.00 97.25 130 LYS A C 1
ATOM 1035 O O . LYS A 1 130 ? 19.446 1.774 -18.953 1.00 97.25 130 LYS A O 1
ATOM 1040 N N . LEU A 1 131 ? 17.969 0.566 -17.768 1.00 97.44 131 LEU A N 1
ATOM 1041 C CA . LEU A 1 131 ? 18.389 -0.730 -18.303 1.00 97.44 131 LEU A CA 1
ATOM 1042 C C . LEU A 1 131 ? 18.105 -0.807 -19.809 1.00 97.44 131 LEU A C 1
ATOM 1044 O O . LEU A 1 131 ? 18.995 -1.174 -20.572 1.00 97.44 131 LEU A O 1
ATOM 1048 N N . ALA A 1 132 ? 16.899 -0.417 -20.225 1.00 96.62 132 ALA A N 1
ATOM 1049 C CA . ALA A 1 132 ? 16.494 -0.416 -21.626 1.00 96.62 132 ALA A CA 1
ATOM 1050 C C . ALA A 1 132 ? 17.341 0.550 -22.470 1.00 96.62 132 ALA A C 1
ATOM 1052 O O . ALA A 1 132 ? 17.774 0.190 -23.561 1.00 96.62 132 ALA A O 1
ATOM 1053 N N . GLU A 1 133 ? 17.642 1.746 -21.957 1.00 95.38 133 GLU A N 1
ATOM 1054 C CA . GLU A 1 133 ? 18.555 2.698 -22.604 1.00 95.38 133 GLU A CA 1
ATOM 1055 C C . GLU A 1 133 ? 19.959 2.105 -22.768 1.00 95.38 133 GLU A C 1
ATOM 1057 O O . GLU A 1 133 ? 20.524 2.122 -23.862 1.00 95.38 133 GLU A O 1
ATOM 1062 N N . ALA A 1 134 ? 20.510 1.506 -21.708 1.00 96.00 134 ALA A N 1
ATOM 1063 C CA . ALA A 1 134 ? 21.824 0.874 -21.759 1.00 96.00 134 ALA A CA 1
ATOM 1064 C C . ALA A 1 134 ? 21.861 -0.324 -22.726 1.00 96.00 134 ALA A C 1
ATOM 1066 O O . ALA A 1 134 ? 22.874 -0.555 -23.393 1.00 96.00 134 ALA A O 1
ATOM 1067 N N . GLU A 1 135 ? 20.779 -1.098 -22.815 1.00 91.75 135 GLU A N 1
ATOM 1068 C CA . GLU A 1 135 ? 20.642 -2.194 -23.774 1.00 91.75 135 GLU A CA 1
ATOM 1069 C C . GLU A 1 135 ? 20.546 -1.674 -25.212 1.00 91.75 135 GLU A C 1
ATOM 1071 O O . GLU A 1 135 ? 21.266 -2.162 -26.087 1.00 91.75 135 GLU A O 1
ATOM 1076 N N . ALA A 1 136 ? 19.744 -0.634 -25.448 1.00 94.25 136 ALA A N 1
ATOM 1077 C CA . ALA A 1 136 ? 19.622 0.014 -26.748 1.00 94.25 136 ALA A CA 1
ATOM 1078 C C . ALA A 1 136 ? 20.959 0.614 -27.209 1.00 94.25 136 ALA A C 1
ATOM 1080 O O . ALA A 1 136 ? 21.358 0.417 -28.357 1.00 94.25 136 ALA A O 1
ATOM 1081 N N . GLU A 1 137 ? 21.708 1.270 -26.321 1.00 94.56 137 GLU A N 1
ATOM 1082 C CA . GLU A 1 137 ? 23.051 1.764 -26.627 1.00 94.56 137 GLU A CA 1
ATOM 1083 C C . GLU A 1 137 ? 24.026 0.638 -26.972 1.00 94.56 137 GLU A C 1
ATOM 1085 O O . GLU A 1 137 ? 24.814 0.763 -27.912 1.00 94.56 137 GLU A O 1
ATOM 1090 N N . LYS A 1 138 ? 24.009 -0.464 -26.213 1.00 92.75 138 LYS A N 1
ATOM 1091 C CA . LYS A 1 138 ? 24.856 -1.631 -26.499 1.00 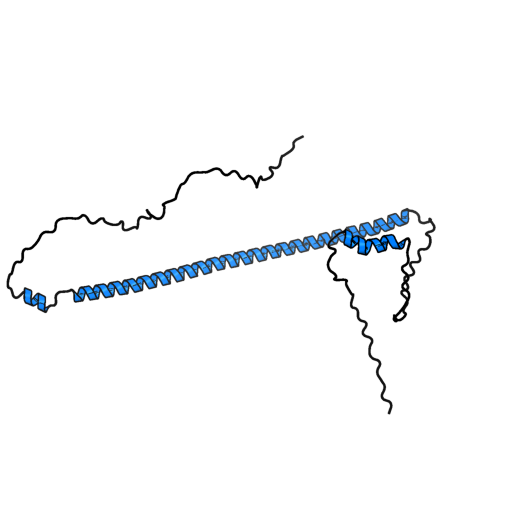92.75 138 LYS A CA 1
ATOM 1092 C C . LYS A 1 138 ? 24.501 -2.242 -27.850 1.00 92.75 138 LYS A C 1
ATOM 1094 O O . LYS A 1 138 ? 25.408 -2.556 -28.623 1.00 92.75 138 LYS A O 1
ATOM 1099 N N . ALA A 1 139 ? 23.212 -2.367 -28.158 1.00 92.56 139 ALA A N 1
ATOM 1100 C CA . ALA A 1 139 ? 22.738 -2.838 -29.453 1.00 92.56 139 ALA A CA 1
ATOM 1101 C C . ALA A 1 139 ? 23.180 -1.894 -30.584 1.00 92.56 139 ALA A C 1
ATOM 1103 O O . ALA A 1 139 ? 23.745 -2.356 -31.574 1.00 92.56 139 ALA A O 1
ATOM 1104 N N . ALA A 1 140 ? 23.026 -0.579 -30.412 1.00 91.44 140 ALA A N 1
ATOM 1105 C CA . ALA A 1 140 ? 23.460 0.426 -31.380 1.00 91.44 140 ALA A CA 1
ATOM 1106 C C . ALA A 1 140 ? 24.979 0.381 -31.617 1.00 91.44 140 ALA A C 1
ATOM 1108 O O . ALA A 1 140 ? 25.425 0.336 -32.763 1.00 91.44 140 ALA A O 1
ATOM 1109 N N . LYS A 1 141 ? 25.785 0.295 -30.551 1.00 91.44 141 LYS A N 1
ATOM 1110 C CA . LYS A 1 141 ? 27.249 0.137 -30.633 1.00 91.44 141 LYS A CA 1
ATOM 1111 C C . LYS A 1 141 ? 27.643 -1.163 -31.347 1.00 91.44 141 LYS A C 1
ATOM 1113 O O . LYS A 1 141 ? 28.576 -1.165 -32.148 1.00 91.44 141 LYS A O 1
ATOM 1118 N N . ALA A 1 142 ? 26.928 -2.264 -31.109 1.00 89.69 142 ALA A N 1
ATOM 1119 C CA . ALA A 1 142 ? 27.167 -3.532 -31.800 1.00 89.69 142 ALA A CA 1
ATOM 1120 C C . ALA A 1 142 ? 26.815 -3.466 -33.298 1.00 89.69 142 ALA A C 1
ATOM 1122 O O . ALA A 1 142 ? 27.528 -4.046 -34.121 1.00 89.69 142 ALA A O 1
ATOM 1123 N N . VAL A 1 143 ? 25.745 -2.750 -33.659 1.00 87.62 143 VAL A N 1
ATOM 1124 C CA . VAL A 1 143 ? 25.372 -2.494 -35.059 1.00 87.62 143 VAL A CA 1
ATOM 1125 C C . VAL A 1 143 ? 26.417 -1.613 -35.742 1.00 87.62 143 VAL A C 1
ATOM 1127 O O . VAL A 1 143 ? 26.920 -2.010 -36.790 1.00 87.62 143 VAL A O 1
ATOM 1130 N N . ALA A 1 144 ? 26.822 -0.502 -35.123 1.00 86.56 144 ALA A N 1
ATOM 1131 C CA . ALA A 1 144 ? 27.852 0.390 -35.658 1.00 86.56 144 ALA A CA 1
ATOM 1132 C C . ALA A 1 144 ? 29.182 -0.345 -35.886 1.00 86.56 144 ALA A C 1
ATOM 1134 O O . ALA A 1 144 ? 29.771 -0.253 -36.959 1.00 86.56 144 ALA A O 1
ATOM 1135 N N . LYS A 1 145 ? 29.614 -1.180 -34.929 1.00 86.44 145 LYS A N 1
ATOM 1136 C CA . LYS A 1 145 ? 30.824 -2.002 -35.082 1.00 86.44 145 LYS A CA 1
ATOM 1137 C C . LYS A 1 145 ? 30.728 -2.969 -36.271 1.00 86.44 145 LYS A C 1
ATOM 1139 O O . LYS A 1 145 ? 31.708 -3.151 -36.990 1.00 86.44 145 LYS A O 1
ATOM 1144 N N . ARG A 1 146 ? 29.559 -3.585 -36.497 1.00 81.81 146 ARG A N 1
ATOM 1145 C CA . ARG A 1 146 ? 29.324 -4.448 -37.671 1.00 81.81 146 ARG A CA 1
ATOM 1146 C C . ARG A 1 146 ? 29.320 -3.659 -38.975 1.00 81.81 146 ARG A C 1
ATOM 1148 O O . ARG A 1 146 ? 29.796 -4.176 -39.981 1.00 81.81 146 ARG A O 1
ATOM 1155 N N . GLU A 1 147 ? 28.765 -2.454 -38.981 1.00 80.56 147 GLU A N 1
ATOM 1156 C CA . GLU A 1 147 ? 28.751 -1.588 -40.159 1.00 80.56 147 GLU A CA 1
ATOM 1157 C C . GLU A 1 147 ? 30.161 -1.120 -40.521 1.00 80.56 147 GLU A C 1
ATOM 1159 O O . GLU A 1 147 ? 30.569 -1.274 -41.667 1.00 80.56 147 GLU A O 1
ATOM 1164 N N . GLU A 1 148 ? 30.957 -0.679 -39.546 1.00 76.69 148 GLU A N 1
ATOM 1165 C CA . GLU A 1 148 ? 32.368 -0.355 -39.770 1.00 76.69 148 GLU A CA 1
ATOM 1166 C C . GLU A 1 148 ? 33.158 -1.547 -40.320 1.00 76.69 148 GLU A C 1
ATOM 1168 O O . GLU A 1 148 ? 33.985 -1.386 -41.218 1.00 76.69 148 GLU A O 1
ATOM 1173 N N . GLU A 1 149 ? 32.919 -2.753 -39.800 1.00 77.81 149 GLU A N 1
ATOM 1174 C CA . GLU A 1 149 ? 33.559 -3.968 -40.307 1.00 77.81 149 GLU A CA 1
ATOM 1175 C C . GLU A 1 149 ? 33.143 -4.265 -41.756 1.00 77.81 149 GLU A C 1
ATOM 1177 O O . GLU A 1 149 ? 33.985 -4.653 -42.567 1.00 77.81 149 GLU A O 1
ATOM 1182 N N . ARG A 1 150 ? 31.868 -4.050 -42.107 1.00 79.88 150 ARG A N 1
ATOM 1183 C CA . ARG A 1 150 ? 31.376 -4.183 -43.487 1.00 79.88 150 ARG A CA 1
ATOM 1184 C C . ARG A 1 150 ? 32.013 -3.155 -44.415 1.00 79.88 150 ARG A C 1
ATOM 1186 O O . ARG A 1 150 ? 32.570 -3.549 -45.430 1.00 79.88 150 ARG A O 1
ATOM 1193 N N . VAL A 1 151 ? 32.027 -1.876 -44.038 1.00 82.00 151 VAL A N 1
ATOM 1194 C CA . VAL A 1 151 ? 32.635 -0.799 -44.840 1.00 82.00 151 VAL A CA 1
ATOM 1195 C C . VAL A 1 151 ? 34.127 -1.057 -45.065 1.00 82.00 151 VAL A C 1
ATOM 1197 O O . VAL A 1 151 ? 34.622 -0.899 -46.180 1.00 82.00 151 VAL A O 1
ATOM 1200 N N . LYS A 1 152 ? 34.851 -1.513 -44.032 1.00 82.06 152 LYS A N 1
ATOM 1201 C CA . LYS A 1 152 ? 36.265 -1.903 -44.158 1.00 82.06 152 LYS A CA 1
ATOM 1202 C C . LYS A 1 152 ? 36.449 -3.065 -45.138 1.00 82.06 152 LYS A C 1
ATOM 1204 O O . LYS A 1 152 ? 37.331 -2.988 -45.989 1.00 82.06 152 LYS A O 1
ATOM 1209 N N . LYS A 1 153 ? 35.617 -4.111 -45.057 1.00 81.50 153 LYS A N 1
ATOM 1210 C CA . LYS A 1 153 ? 35.652 -5.244 -46.002 1.00 81.50 153 LYS A CA 1
ATOM 1211 C C . LYS A 1 153 ? 35.352 -4.801 -47.434 1.00 81.50 153 LYS A C 1
ATOM 1213 O O . LYS A 1 153 ? 36.104 -5.154 -48.336 1.00 81.50 153 LYS A O 1
ATOM 1218 N N . ASP A 1 154 ? 34.323 -3.985 -47.635 1.00 81.25 154 ASP A N 1
ATOM 1219 C CA . ASP A 1 154 ? 33.931 -3.496 -48.961 1.00 81.25 154 ASP A CA 1
ATOM 1220 C C . ASP A 1 154 ? 35.025 -2.621 -49.594 1.00 81.25 154 ASP A C 1
ATOM 1222 O O . ASP A 1 154 ? 35.289 -2.715 -50.795 1.00 81.25 154 ASP A O 1
ATOM 1226 N N . MET A 1 155 ? 35.714 -1.802 -48.792 1.00 79.69 155 MET A N 1
ATOM 1227 C CA . MET A 1 155 ? 36.849 -1.003 -49.255 1.00 79.69 155 MET A CA 1
ATOM 1228 C C . MET A 1 155 ? 38.025 -1.881 -49.704 1.00 79.69 155 MET A C 1
ATOM 1230 O O . MET A 1 155 ? 38.601 -1.611 -50.757 1.00 79.69 155 MET A O 1
ATOM 1234 N N . ILE A 1 156 ? 38.354 -2.941 -48.955 1.00 80.38 156 ILE A N 1
ATOM 1235 C CA . ILE A 1 156 ? 39.405 -3.904 -49.333 1.00 80.38 156 ILE A CA 1
ATOM 1236 C C . ILE A 1 156 ? 39.051 -4.583 -50.661 1.00 80.38 156 ILE A C 1
ATOM 1238 O O . ILE A 1 156 ? 39.853 -4.550 -51.592 1.00 80.38 156 ILE A O 1
ATOM 1242 N N . VAL A 1 157 ? 37.824 -5.102 -50.794 1.00 78.88 157 VAL A N 1
ATOM 1243 C CA . VAL A 1 157 ? 37.354 -5.753 -52.031 1.00 78.88 157 VAL A CA 1
ATOM 1244 C C . VAL A 1 157 ? 37.437 -4.800 -53.223 1.00 78.88 157 VAL A C 1
ATOM 1246 O O . VAL A 1 157 ? 37.886 -5.185 -54.303 1.00 78.88 157 VAL A O 1
ATOM 1249 N N . ARG A 1 158 ? 37.044 -3.533 -53.044 1.00 75.75 158 ARG A N 1
ATOM 1250 C CA . ARG A 1 158 ? 37.118 -2.535 -54.114 1.00 75.75 158 ARG A CA 1
ATOM 1251 C C . ARG A 1 158 ? 38.559 -2.271 -54.544 1.00 75.75 158 ARG A C 1
ATOM 1253 O O . ARG A 1 158 ? 38.806 -2.228 -55.746 1.00 75.75 158 ARG A O 1
ATOM 1260 N N . VAL A 1 159 ? 39.488 -2.133 -53.596 1.00 75.12 159 VAL A N 1
ATOM 1261 C CA . VAL A 1 159 ? 40.917 -1.921 -53.880 1.00 75.12 159 VAL A CA 1
ATOM 1262 C C . VAL A 1 159 ? 41.512 -3.115 -54.629 1.00 75.12 159 VAL A C 1
ATOM 1264 O O . VAL A 1 159 ? 42.176 -2.906 -55.642 1.00 75.12 159 VAL A O 1
ATOM 1267 N N . GLU A 1 160 ? 41.213 -4.343 -54.208 1.00 73.94 160 GLU A N 1
ATOM 1268 C CA . GLU A 1 160 ? 41.677 -5.568 -54.879 1.00 73.94 160 GLU A CA 1
ATOM 1269 C C . GLU A 1 160 ? 41.069 -5.754 -56.278 1.00 73.94 160 GLU A C 1
ATOM 1271 O O . GLU A 1 160 ? 41.728 -6.274 -57.175 1.00 73.94 160 GLU A O 1
ATOM 1276 N N . SER A 1 161 ? 39.832 -5.292 -56.492 1.00 72.25 161 SER A N 1
ATOM 1277 C CA . SER A 1 161 ? 39.163 -5.337 -57.801 1.00 72.25 161 SER A CA 1
ATOM 1278 C C . SER A 1 161 ? 39.629 -4.255 -58.784 1.00 72.25 161 SER A C 1
ATOM 1280 O O . SER A 1 161 ? 39.279 -4.309 -59.966 1.00 72.25 161 SER A O 1
ATOM 1282 N N . SER A 1 162 ? 40.391 -3.257 -58.319 1.00 73.25 162 SER A N 1
ATOM 1283 C CA . SER A 1 162 ? 40.917 -2.201 -59.189 1.00 73.25 162 SER A CA 1
ATOM 1284 C C . SER A 1 162 ? 41.952 -2.788 -60.152 1.00 73.25 162 SER A C 1
ATOM 1286 O O . SER A 1 162 ? 42.809 -3.564 -59.721 1.00 73.25 162 SER A O 1
ATOM 1288 N N . PRO A 1 163 ? 41.953 -2.391 -61.435 1.00 71.81 163 PRO A N 1
ATOM 1289 C CA . PRO A 1 163 ? 42.971 -2.845 -62.370 1.00 71.81 163 PRO A CA 1
ATOM 1290 C C . PRO A 1 163 ? 44.358 -2.429 -61.872 1.00 71.81 163 PRO A C 1
ATOM 1292 O O . PRO A 1 163 ? 44.598 -1.272 -61.518 1.00 71.81 163 PRO A O 1
ATOM 1295 N N . THR A 1 164 ? 45.285 -3.383 -61.831 1.00 77.94 164 THR A N 1
ATOM 1296 C CA . THR A 1 164 ? 46.656 -3.130 -61.380 1.00 77.94 164 THR A CA 1
ATOM 1297 C C . THR A 1 164 ? 47.333 -2.129 -62.322 1.00 77.94 164 THR A C 1
ATOM 1299 O O . THR A 1 164 ? 47.110 -2.180 -63.531 1.00 77.94 164 THR A O 1
ATOM 1302 N N . LEU A 1 165 ? 48.217 -1.257 -61.819 1.00 74.06 165 LEU A N 1
ATOM 1303 C CA . LEU A 1 165 ? 48.964 -0.293 -62.651 1.00 74.06 165 LEU A CA 1
ATOM 1304 C C . LEU A 1 165 ? 49.642 -0.953 -63.868 1.00 74.06 165 LEU A C 1
ATOM 1306 O O . LEU A 1 165 ? 49.667 -0.373 -64.947 1.00 74.06 165 LEU A O 1
ATOM 1310 N N . ALA A 1 166 ? 50.103 -2.201 -63.737 1.00 71.31 166 ALA A N 1
ATOM 1311 C CA . ALA A 1 166 ? 50.638 -2.992 -64.846 1.00 71.31 166 ALA A CA 1
ATOM 1312 C C . ALA A 1 166 ? 49.609 -3.299 -65.961 1.00 71.31 166 ALA A C 1
ATOM 1314 O O . ALA A 1 166 ? 49.979 -3.340 -67.133 1.00 71.31 166 ALA A O 1
ATOM 1315 N N . GLN A 1 167 ? 48.328 -3.503 -65.626 1.00 72.19 167 GLN A N 1
ATOM 1316 C CA . GLN A 1 167 ? 47.243 -3.691 -66.600 1.00 72.19 167 GLN A CA 1
ATOM 1317 C C . GLN A 1 167 ? 46.900 -2.378 -67.320 1.00 72.19 167 GLN A C 1
ATOM 1319 O O . GLN A 1 167 ? 46.783 -2.376 -68.541 1.00 72.19 167 GLN A O 1
ATOM 1324 N N . VAL A 1 168 ? 46.834 -1.252 -66.600 1.00 74.06 168 VAL A N 1
ATOM 1325 C CA . VAL A 1 168 ? 46.571 0.075 -67.196 1.00 74.06 168 VAL A CA 1
ATOM 1326 C C . VAL A 1 168 ? 47.732 0.535 -68.091 1.00 74.06 168 VAL A C 1
ATOM 1328 O O . VAL A 1 168 ? 47.522 1.119 -69.153 1.00 74.06 168 VAL A O 1
ATOM 1331 N N . LEU A 1 169 ? 48.979 0.230 -67.714 1.00 69.50 169 LEU A N 1
ATOM 1332 C CA . LEU A 1 169 ? 50.151 0.508 -68.553 1.00 69.50 169 LEU A CA 1
ATOM 1333 C C . LEU A 1 169 ? 50.190 -0.372 -69.813 1.00 69.50 169 LEU A C 1
ATOM 1335 O O . LEU A 1 169 ? 50.597 0.107 -70.874 1.00 69.50 169 LEU A O 1
ATOM 1339 N N . LYS A 1 170 ? 49.704 -1.621 -69.737 1.00 68.00 170 LYS A N 1
ATOM 1340 C CA . LYS A 1 170 ? 49.490 -2.460 -70.929 1.00 68.00 170 LYS A CA 1
ATOM 1341 C C . LYS A 1 170 ? 48.439 -1.870 -71.874 1.00 68.00 170 LYS A C 1
ATOM 1343 O O . LYS A 1 170 ? 48.602 -1.988 -73.077 1.00 68.00 170 LYS A O 1
ATOM 1348 N N . GLU A 1 171 ? 47.409 -1.200 -71.361 1.00 61.09 171 GLU A N 1
ATOM 1349 C CA . GLU A 1 171 ? 46.354 -0.584 -72.181 1.00 61.09 171 GLU A CA 1
ATOM 1350 C C . GLU A 1 171 ? 46.813 0.702 -72.898 1.00 61.09 171 GLU A C 1
ATOM 1352 O O . GLU A 1 171 ? 46.385 0.981 -74.016 1.00 61.09 171 GLU A O 1
ATOM 1357 N N . LYS A 1 172 ? 47.742 1.464 -72.305 1.00 56.56 172 LYS A N 1
ATOM 1358 C CA . LYS A 1 172 ? 48.280 2.701 -72.907 1.00 56.56 172 LYS A CA 1
ATOM 1359 C C . LYS A 1 172 ? 49.363 2.456 -73.969 1.00 56.56 172 LYS A C 1
ATOM 1361 O O . LYS A 1 172 ? 49.733 3.379 -74.693 1.00 56.56 172 LYS A O 1
ATOM 1366 N N . THR A 1 173 ? 49.847 1.220 -74.082 1.00 53.19 173 THR A N 1
ATOM 1367 C CA . THR A 1 173 ? 50.821 0.792 -75.094 1.00 53.19 173 THR A CA 1
ATOM 1368 C C . THR A 1 173 ? 50.062 -0.058 -76.107 1.00 53.19 173 THR A C 1
ATOM 1370 O O . THR A 1 173 ? 49.910 -1.261 -75.937 1.00 53.19 173 THR A O 1
ATOM 1373 N N . GLY A 1 174 ? 49.436 0.623 -77.066 1.00 48.59 174 GLY A N 1
ATOM 1374 C CA . GLY A 1 174 ? 48.291 0.109 -77.807 1.00 48.59 174 GLY A CA 1
ATOM 1375 C C . GLY A 1 174 ? 48.470 -1.241 -78.500 1.00 48.59 174 GLY A C 1
ATOM 1376 O O . GLY A 1 174 ? 49.505 -1.528 -79.085 1.00 48.59 174 GLY A O 1
ATOM 1377 N N . GLU A 1 175 ? 47.372 -1.994 -78.537 1.00 44.41 175 GLU A N 1
ATOM 1378 C CA . GLU A 1 175 ? 46.867 -2.583 -79.775 1.00 44.41 175 GLU A CA 1
ATOM 1379 C C . GLU A 1 175 ? 45.357 -2.840 -79.651 1.00 44.41 175 GLU A C 1
ATOM 1381 O O . GLU A 1 175 ? 44.864 -3.571 -78.794 1.00 44.41 175 GLU A O 1
ATOM 1386 N N . ASN A 1 176 ? 44.621 -2.166 -80.528 1.00 53.41 176 ASN A N 1
ATOM 1387 C CA . ASN A 1 176 ? 43.182 -2.223 -80.715 1.00 53.41 176 ASN A CA 1
ATOM 1388 C C . ASN A 1 176 ? 42.740 -3.640 -81.117 1.00 53.41 176 ASN A C 1
ATOM 1390 O O . ASN A 1 176 ? 43.082 -4.101 -82.205 1.00 53.41 176 ASN A O 1
ATOM 1394 N N . ARG A 1 177 ? 41.931 -4.318 -80.293 1.00 44.38 177 ARG A N 1
ATOM 1395 C CA . ARG A 1 177 ? 41.144 -5.477 -80.742 1.00 44.38 177 ARG A CA 1
ATOM 1396 C C . ARG A 1 177 ? 39.711 -5.362 -80.252 1.00 44.38 177 ARG A C 1
ATOM 1398 O O . ARG A 1 177 ? 39.375 -5.698 -79.121 1.00 44.38 177 ARG A O 1
ATOM 1405 N N . GLY A 1 178 ? 38.869 -4.870 -81.156 1.00 51.22 178 GLY A N 1
ATOM 1406 C CA . GLY A 1 178 ? 37.425 -4.853 -81.002 1.00 51.22 178 GLY A CA 1
ATOM 1407 C C . GLY A 1 178 ? 36.858 -6.256 -80.790 1.00 51.22 178 GLY A C 1
ATOM 1408 O O . GLY A 1 178 ? 37.161 -7.191 -81.527 1.00 51.22 178 GLY A O 1
ATOM 1409 N N . GLY A 1 179 ? 35.980 -6.371 -79.798 1.00 43.12 179 GLY A N 1
ATOM 1410 C CA . GLY A 1 179 ? 35.189 -7.563 -79.526 1.00 43.12 179 GLY A CA 1
ATOM 1411 C C . GLY A 1 179 ? 33.732 -7.182 -79.313 1.00 43.12 179 GLY A C 1
ATOM 1412 O O . GLY A 1 179 ? 33.302 -6.946 -78.190 1.00 43.12 179 GLY A O 1
ATOM 1413 N N . ARG A 1 180 ? 32.965 -7.115 -80.407 1.00 48.50 180 ARG A N 1
ATOM 1414 C CA . ARG A 1 180 ? 31.496 -7.179 -80.376 1.00 48.50 180 ARG A CA 1
ATOM 1415 C C . ARG A 1 180 ? 31.077 -8.516 -79.768 1.00 48.50 180 ARG A C 1
ATOM 1417 O O . ARG A 1 180 ? 31.655 -9.521 -80.167 1.00 48.50 180 ARG A O 1
ATOM 1424 N N . ASN A 1 181 ? 30.069 -8.515 -78.888 1.00 44.66 181 ASN A N 1
ATOM 1425 C CA . ASN A 1 181 ? 29.107 -9.595 -78.571 1.00 44.66 181 ASN A CA 1
ATOM 1426 C C . ASN A 1 181 ? 28.473 -9.271 -77.202 1.00 44.66 181 ASN A C 1
ATOM 1428 O O . ASN A 1 181 ? 29.189 -8.855 -76.308 1.00 44.66 181 ASN A O 1
ATOM 1432 N N . ARG A 1 182 ? 27.187 -9.426 -76.887 1.00 43.97 182 ARG A N 1
ATOM 1433 C CA . ARG A 1 182 ? 25.957 -9.921 -77.523 1.00 43.97 182 ARG A CA 1
ATOM 1434 C C . ARG A 1 182 ? 24.808 -9.304 -76.713 1.00 43.97 182 ARG A C 1
ATOM 1436 O O . ARG A 1 182 ? 24.981 -8.986 -75.539 1.00 43.97 182 ARG A O 1
ATOM 1443 N N . GLY A 1 183 ? 23.643 -9.151 -77.331 1.00 46.22 183 GLY A N 1
ATOM 1444 C CA . GLY A 1 183 ? 22.448 -8.690 -76.635 1.00 46.22 183 GLY A CA 1
ATOM 1445 C C . GLY A 1 183 ? 22.013 -9.623 -75.502 1.00 46.22 183 GLY A C 1
ATOM 1446 O O . GLY A 1 183 ? 22.156 -10.839 -75.593 1.00 46.22 183 GLY A O 1
ATOM 1447 N N . MET A 1 184 ? 21.394 -9.033 -74.482 1.00 40.31 184 MET A N 1
ATOM 1448 C CA . MET A 1 184 ? 20.393 -9.710 -73.669 1.00 40.31 184 MET A CA 1
ATOM 1449 C C . MET A 1 184 ? 19.234 -8.735 -73.460 1.00 40.31 184 MET A C 1
ATOM 1451 O O . MET A 1 184 ? 19.369 -7.695 -72.818 1.00 40.31 184 MET A O 1
ATOM 1455 N N . ARG A 1 185 ? 18.101 -9.056 -74.082 1.00 46.50 185 ARG A N 1
ATOM 1456 C CA . ARG A 1 185 ? 16.807 -8.426 -73.830 1.00 46.50 185 ARG A CA 1
ATOM 1457 C C . ARG A 1 185 ? 16.243 -8.952 -72.501 1.00 46.50 185 ARG A C 1
ATOM 1459 O O . ARG A 1 185 ? 16.255 -10.154 -72.274 1.00 46.50 185 ARG A O 1
ATOM 1466 N N . ASN A 1 186 ? 15.648 -8.026 -71.746 1.00 47.44 186 ASN A N 1
ATOM 1467 C CA . ASN A 1 186 ? 14.509 -8.165 -70.824 1.00 47.44 186 ASN A CA 1
ATOM 1468 C C . ASN A 1 186 ? 14.694 -8.872 -69.462 1.00 47.44 186 ASN A C 1
ATOM 1470 O O . ASN A 1 186 ? 14.825 -10.085 -69.373 1.00 47.44 186 ASN A O 1
ATOM 1474 N N . SER A 1 187 ? 14.456 -8.123 -68.378 1.00 55.28 187 SER A N 1
ATOM 1475 C CA . SER A 1 187 ? 13.229 -8.254 -67.561 1.00 55.28 187 SER A CA 1
ATOM 1476 C C . SER A 1 187 ? 13.128 -7.084 -66.559 1.00 55.28 187 SER A C 1
ATOM 1478 O O . SER A 1 187 ? 14.150 -6.662 -66.018 1.00 55.28 187 SER A O 1
ATOM 1480 N N . PRO A 1 188 ? 11.938 -6.508 -66.299 1.00 54.47 188 PRO A N 1
ATOM 1481 C CA . PRO A 1 188 ? 11.783 -5.526 -65.233 1.00 54.47 188 PRO A CA 1
ATOM 1482 C C . PRO A 1 188 ? 11.932 -6.236 -63.883 1.00 54.47 188 PRO A C 1
ATOM 1484 O O . PRO A 1 188 ? 11.077 -7.020 -63.470 1.00 54.47 188 PRO A O 1
ATOM 1487 N N . GLN A 1 189 ? 13.038 -5.972 -63.191 1.00 60.53 189 GLN A N 1
ATOM 1488 C CA . GLN A 1 189 ? 13.236 -6.431 -61.822 1.00 60.53 189 GLN A CA 1
ATOM 1489 C C . GLN A 1 189 ? 12.170 -5.785 -60.930 1.00 60.53 189 GLN A C 1
ATOM 1491 O O . GLN A 1 189 ? 12.113 -4.562 -60.784 1.00 60.53 189 GLN A O 1
ATOM 1496 N N . LYS A 1 190 ? 11.302 -6.614 -60.342 1.00 62.97 190 LYS A N 1
ATOM 1497 C CA . LYS A 1 190 ? 10.335 -6.188 -59.328 1.00 62.97 190 LYS A CA 1
ATOM 1498 C C . LYS A 1 190 ? 11.116 -5.585 -58.157 1.00 62.97 190 LYS A C 1
ATOM 1500 O O . LYS A 1 190 ? 11.798 -6.307 -57.431 1.00 62.97 190 LYS A O 1
ATOM 1505 N N . LYS A 1 191 ? 11.034 -4.265 -57.982 1.00 68.81 191 LYS A N 1
ATOM 1506 C CA . LYS A 1 191 ? 11.551 -3.593 -56.787 1.00 68.81 191 LYS A CA 1
ATOM 1507 C C . LYS A 1 191 ? 10.723 -4.071 -55.600 1.00 68.81 191 LYS A C 1
ATOM 1509 O O . LYS A 1 191 ? 9.506 -3.899 -55.591 1.00 68.81 191 LYS A O 1
ATOM 1514 N N . LYS A 1 192 ? 11.371 -4.688 -54.613 1.00 65.88 192 LYS A N 1
ATOM 1515 C CA . LYS A 1 192 ? 10.738 -4.902 -53.311 1.00 65.88 192 LYS A CA 1
ATOM 1516 C C . LYS A 1 192 ? 10.585 -3.524 -52.655 1.00 65.88 192 LYS A C 1
ATOM 1518 O O . LYS A 1 192 ? 11.519 -2.724 -52.759 1.00 65.88 192 LYS A O 1
ATOM 1523 N N . PRO A 1 193 ? 9.450 -3.211 -52.019 1.00 68.31 193 PRO A N 1
ATOM 1524 C CA . PRO A 1 193 ? 9.357 -2.001 -51.219 1.00 68.31 193 PRO A CA 1
ATOM 1525 C C . PRO A 1 193 ? 10.424 -2.046 -50.113 1.00 68.31 193 PRO A C 1
ATOM 1527 O O . PRO A 1 193 ? 10.666 -3.091 -49.512 1.00 68.31 193 PRO A O 1
ATOM 1530 N N . ILE A 1 194 ? 11.095 -0.911 -49.896 1.00 70.62 194 ILE A N 1
ATOM 1531 C CA . ILE A 1 194 ? 12.168 -0.728 -48.896 1.00 70.62 194 ILE A CA 1
ATOM 1532 C C . ILE A 1 194 ? 11.635 -0.907 -47.467 1.00 70.62 194 ILE A C 1
ATOM 1534 O O . ILE A 1 194 ? 12.387 -1.223 -46.551 1.00 70.62 194 ILE A O 1
ATOM 1538 N N . ILE A 1 195 ? 10.324 -0.778 -47.290 1.00 65.25 195 ILE A N 1
ATOM 1539 C CA . ILE A 1 195 ? 9.630 -1.204 -46.085 1.00 65.25 195 ILE A CA 1
ATOM 1540 C C . ILE A 1 195 ? 9.050 -2.584 -46.401 1.00 65.25 195 ILE A C 1
ATOM 1542 O O . ILE A 1 195 ? 8.277 -2.682 -47.361 1.00 65.25 195 ILE A O 1
ATOM 1546 N N . PRO A 1 196 ? 9.399 -3.651 -45.657 1.00 62.41 196 PRO A N 1
ATOM 1547 C CA . PRO A 1 196 ? 8.702 -4.916 -45.805 1.00 62.41 196 PRO A CA 1
ATOM 1548 C C . PRO A 1 196 ? 7.224 -4.635 -45.551 1.00 62.41 196 PRO A C 1
ATOM 1550 O O . PRO A 1 196 ? 6.843 -4.226 -44.454 1.00 62.41 196 PRO A O 1
ATOM 1553 N N . LEU A 1 197 ? 6.399 -4.779 -46.591 1.00 62.12 197 LEU A N 1
ATOM 1554 C CA . LEU A 1 197 ? 4.959 -4.756 -46.426 1.00 62.12 197 LEU A CA 1
ATOM 1555 C C . LEU A 1 197 ? 4.663 -5.800 -45.357 1.00 62.12 197 LEU A C 1
ATOM 1557 O O . LEU A 1 197 ? 4.905 -6.990 -45.556 1.00 62.12 197 LEU A O 1
ATOM 1561 N N . VAL A 1 198 ? 4.119 -5.361 -44.229 1.00 62.25 198 VAL A N 1
ATOM 1562 C CA . VAL A 1 198 ? 3.509 -6.228 -43.217 1.00 62.25 198 VAL A CA 1
ATOM 1563 C C . VAL A 1 198 ? 2.206 -6.824 -43.791 1.00 62.25 198 VAL A C 1
ATOM 1565 O O . VAL A 1 198 ? 1.204 -6.964 -43.105 1.00 62.25 198 VAL A O 1
ATOM 1568 N N . SER A 1 199 ? 2.187 -7.139 -45.089 1.00 58.19 199 SER A N 1
ATOM 1569 C CA . SER A 1 199 ? 1.058 -7.671 -45.840 1.00 58.19 199 SER A CA 1
ATOM 1570 C C . SER A 1 199 ? 0.919 -9.185 -45.693 1.00 58.19 199 SER A C 1
ATOM 1572 O O . SER A 1 199 ? 0.103 -9.764 -46.393 1.00 58.19 199 SER A O 1
ATOM 1574 N N . ASP A 1 200 ? 1.682 -9.813 -44.791 1.00 58.47 200 ASP A N 1
ATOM 1575 C CA . ASP A 1 200 ? 1.541 -11.243 -44.474 1.00 58.47 200 ASP A CA 1
ATOM 1576 C C . ASP A 1 200 ? 1.511 -11.556 -42.963 1.00 58.47 200 ASP A C 1
ATOM 1578 O O . ASP A 1 200 ? 1.523 -12.714 -42.560 1.00 58.47 200 ASP A O 1
ATOM 1582 N N . LEU A 1 201 ? 1.422 -10.533 -42.098 1.00 60.28 201 LEU A N 1
ATOM 1583 C CA . LEU A 1 201 ? 1.228 -10.711 -40.643 1.00 60.28 201 LEU A CA 1
ATOM 1584 C C . LEU A 1 201 ? -0.123 -10.191 -40.127 1.00 60.28 201 LEU A C 1
ATOM 1586 O O . LEU A 1 201 ? -0.424 -10.326 -38.947 1.00 60.28 201 LEU A O 1
ATOM 1590 N N . PHE A 1 202 ? -0.971 -9.664 -41.013 1.00 59.00 202 PHE A N 1
ATOM 1591 C CA . PHE A 1 202 ? -2.347 -9.259 -40.708 1.00 59.00 202 PHE A CA 1
ATOM 1592 C C . PHE A 1 202 ? -3.374 -10.022 -41.555 1.00 59.00 202 PHE A C 1
ATOM 1594 O O . PHE A 1 202 ? -4.397 -9.479 -41.966 1.00 59.00 202 PHE A O 1
ATOM 1601 N N . SER A 1 203 ? -3.162 -11.327 -41.743 1.00 57.84 203 SER A N 1
ATOM 1602 C CA . SER A 1 203 ? -4.263 -12.252 -42.044 1.00 57.84 203 SER A CA 1
ATOM 1603 C C . SER A 1 203 ? -5.075 -12.474 -40.768 1.00 57.84 203 SER A C 1
ATOM 1605 O O . SER A 1 203 ? -5.084 -13.548 -40.169 1.00 57.84 203 SER A O 1
ATOM 1607 N N . TRP A 1 204 ? -5.736 -11.403 -40.320 1.00 58.50 204 TRP A N 1
ATOM 1608 C CA . TRP A 1 204 ? -6.773 -11.450 -39.306 1.00 58.50 204 TRP A CA 1
ATOM 1609 C C . TRP A 1 204 ? -7.905 -12.286 -39.886 1.00 58.50 204 TRP A C 1
ATOM 1611 O O . TRP A 1 204 ? -8.731 -11.824 -40.674 1.00 58.50 204 TRP A O 1
ATOM 1621 N N . LYS A 1 205 ? -7.901 -13.562 -39.511 1.00 53.69 205 LYS A N 1
ATOM 1622 C CA . LYS A 1 205 ? -9.001 -14.483 -39.730 1.00 53.69 205 LYS A CA 1
ATOM 1623 C C . LYS A 1 205 ? -10.247 -13.892 -39.073 1.00 53.69 205 LYS A C 1
ATOM 1625 O O . LYS A 1 205 ? -10.436 -13.975 -37.862 1.00 53.69 205 LYS A O 1
ATOM 1630 N N . LYS A 1 206 ? -11.080 -13.264 -39.893 1.00 56.91 206 LYS A N 1
ATOM 1631 C CA . LYS A 1 206 ? -12.438 -12.858 -39.563 1.00 56.91 206 LYS A CA 1
ATOM 1632 C C . LYS A 1 206 ? -13.348 -14.009 -39.981 1.00 56.91 206 LYS A C 1
ATOM 1634 O O . LYS A 1 206 ? -13.788 -14.063 -41.121 1.00 56.91 206 LYS A O 1
ATOM 1639 N N . GLU A 1 207 ? -13.593 -14.946 -39.069 1.00 47.38 207 GLU A N 1
ATOM 1640 C CA . GLU A 1 207 ? -14.755 -15.832 -39.165 1.00 47.38 207 GLU A CA 1
ATOM 1641 C C . GLU A 1 207 ? -15.809 -15.380 -38.153 1.00 47.38 207 GLU A C 1
ATOM 1643 O O . GLU A 1 207 ? -15.521 -15.048 -37.006 1.00 47.38 207 GLU A O 1
ATOM 1648 N N . SER A 1 208 ? -17.021 -15.278 -38.679 1.00 59.84 208 SER A N 1
ATOM 1649 C CA . SER A 1 208 ? -18.242 -14.700 -38.133 1.00 59.84 208 SER A CA 1
ATOM 1650 C C . SER A 1 208 ? -18.887 -15.580 -37.041 1.00 59.84 208 SER A C 1
ATOM 1652 O O . SER A 1 208 ? -18.469 -16.720 -36.834 1.00 59.84 208 SER A O 1
ATOM 1654 N N . PRO A 1 209 ? -19.914 -15.081 -36.327 1.00 49.47 209 PRO A N 1
ATOM 1655 C CA . PRO A 1 209 ? -20.335 -15.613 -35.042 1.00 49.47 209 PRO A CA 1
ATOM 1656 C C . PRO A 1 209 ? -21.112 -16.919 -35.206 1.00 49.47 209 PRO A C 1
ATOM 1658 O O . PRO A 1 209 ? -22.010 -17.028 -36.041 1.00 49.47 209 PRO A O 1
ATOM 1661 N N . LYS A 1 210 ? -20.824 -17.888 -34.339 1.00 44.38 210 LYS A N 1
ATOM 1662 C CA . LYS A 1 210 ? -21.775 -18.941 -33.989 1.00 44.38 210 LYS A CA 1
ATOM 1663 C C . LYS A 1 210 ? -22.074 -18.817 -32.506 1.00 44.38 210 LYS A C 1
ATOM 1665 O O . LYS A 1 210 ? -21.218 -19.049 -31.661 1.00 44.38 210 LYS A O 1
ATOM 1670 N N . SER A 1 211 ? -23.300 -18.367 -32.266 1.00 52.34 211 SER A N 1
ATOM 1671 C CA . SER A 1 211 ? -24.097 -18.580 -31.066 1.00 52.34 211 SER A CA 1
ATOM 1672 C C . SER A 1 211 ? -23.651 -19.813 -30.279 1.00 52.34 211 SER A C 1
ATOM 1674 O O . SER A 1 211 ? -23.828 -20.937 -30.741 1.00 52.34 211 SER A O 1
ATOM 1676 N N . PHE A 1 212 ? -23.141 -19.580 -29.075 1.00 45.28 212 PHE A N 1
ATOM 1677 C CA . PHE A 1 212 ? -23.390 -20.462 -27.947 1.00 45.28 212 PHE A CA 1
ATOM 1678 C C . PHE A 1 212 ? -23.801 -19.579 -26.776 1.00 45.28 212 PHE A C 1
ATOM 1680 O O . PHE A 1 212 ? -22.983 -18.970 -26.092 1.00 45.28 212 PHE A O 1
ATOM 1687 N N . HIS A 1 213 ? -25.117 -19.478 -26.606 1.00 45.00 213 HIS A N 1
ATOM 1688 C CA . HIS A 1 213 ? -25.734 -19.197 -25.321 1.00 45.00 213 HIS A CA 1
ATOM 1689 C C . HIS A 1 213 ? -25.043 -20.032 -24.235 1.00 45.00 213 HIS A C 1
ATOM 1691 O O . HIS A 1 213 ? -25.024 -21.254 -24.329 1.00 45.00 213 HIS A O 1
ATOM 1697 N N . ASN A 1 214 ? -24.533 -19.378 -23.196 1.00 45.75 214 ASN A N 1
ATOM 1698 C CA . ASN A 1 214 ? -24.377 -19.984 -21.877 1.00 45.75 214 ASN A CA 1
ATOM 1699 C C . ASN A 1 214 ? -24.566 -18.886 -20.821 1.00 45.75 214 ASN A C 1
ATOM 1701 O O . ASN A 1 214 ? -23.629 -18.143 -20.528 1.00 45.75 214 ASN A O 1
ATOM 1705 N N . PRO A 1 215 ? -25.780 -18.730 -20.266 1.00 55.50 215 PRO A N 1
ATOM 1706 C CA . PRO A 1 215 ? -26.031 -17.794 -19.186 1.00 55.50 215 PRO A CA 1
ATOM 1707 C C . PRO A 1 215 ? -25.754 -18.493 -17.852 1.00 55.50 215 PRO A C 1
ATOM 1709 O O . PRO A 1 215 ? -26.645 -19.108 -17.278 1.00 55.50 215 PRO A O 1
ATOM 1712 N N . LEU A 1 216 ? -24.524 -18.408 -17.345 1.00 48.69 216 LEU A N 1
ATOM 1713 C CA . LEU A 1 216 ? -24.220 -18.813 -15.961 1.00 48.69 216 LEU A CA 1
ATOM 1714 C C . LEU A 1 216 ? -23.646 -17.681 -15.103 1.00 48.69 216 LEU A C 1
ATOM 1716 O O . LEU A 1 216 ? -23.111 -17.926 -14.029 1.00 48.69 216 LEU A O 1
ATOM 1720 N N . PHE A 1 217 ? -23.821 -16.427 -15.522 1.00 52.44 217 PHE A N 1
ATOM 1721 C CA . PHE A 1 217 ? -23.533 -15.284 -14.658 1.00 52.44 217 PHE A CA 1
ATOM 1722 C C . PHE A 1 217 ? -24.540 -14.153 -14.899 1.00 52.44 217 PHE A C 1
ATOM 1724 O O . PHE A 1 217 ? -24.244 -13.130 -15.508 1.00 52.44 217 PHE A O 1
ATOM 1731 N N . SER A 1 218 ? -25.782 -14.374 -14.458 1.00 46.81 218 SER A N 1
ATOM 1732 C CA . SER A 1 218 ? -26.760 -13.295 -14.313 1.00 46.81 218 SER A CA 1
ATOM 1733 C C . SER A 1 218 ? -26.469 -12.564 -13.005 1.00 46.81 218 SER A C 1
ATOM 1735 O O . SER A 1 218 ? -26.692 -13.098 -11.922 1.00 46.81 218 SER A O 1
ATOM 1737 N N . SER A 1 219 ? -25.957 -11.343 -13.123 1.00 53.78 219 SER A N 1
ATOM 1738 C CA . SER A 1 219 ? -25.862 -10.371 -12.032 1.00 53.78 219 SER A CA 1
ATOM 1739 C C . SER A 1 219 ? -27.270 -10.053 -11.492 1.00 53.78 219 SER A C 1
ATOM 1741 O O . SER A 1 219 ? -28.175 -9.829 -12.303 1.00 53.78 219 SER A O 1
ATOM 1743 N N . PRO A 1 220 ? -27.513 -10.045 -10.167 1.00 54.38 220 PRO A N 1
ATOM 1744 C CA . PRO A 1 220 ? -28.809 -9.657 -9.632 1.00 54.38 220 PRO A CA 1
ATOM 1745 C C . PRO A 1 220 ? -28.964 -8.134 -9.707 1.00 54.38 220 PRO A C 1
ATOM 1747 O O . PRO A 1 220 ? -28.318 -7.372 -8.989 1.00 54.38 220 PRO A O 1
ATOM 1750 N N . HIS A 1 221 ? -29.845 -7.709 -10.608 1.00 51.66 221 HIS A N 1
ATOM 1751 C CA . HIS A 1 221 ? -30.361 -6.352 -10.701 1.00 51.66 221 HIS A CA 1
ATOM 1752 C C . HIS A 1 221 ? -31.245 -6.058 -9.478 1.00 51.66 221 HIS A C 1
ATOM 1754 O O . HIS A 1 221 ? -32.211 -6.770 -9.201 1.00 51.66 221 HIS A O 1
ATOM 1760 N N . VAL A 1 222 ? -30.872 -5.022 -8.730 1.00 54.16 222 VAL A N 1
ATOM 1761 C CA . VAL A 1 222 ? -31.547 -4.539 -7.521 1.00 54.16 222 VAL A CA 1
ATOM 1762 C C . VAL A 1 222 ? -32.832 -3.811 -7.924 1.00 54.16 222 VAL A C 1
ATOM 1764 O O . VAL A 1 222 ? -32.775 -2.831 -8.665 1.00 54.16 222 VAL A O 1
ATOM 1767 N N . TYR A 1 223 ? -33.988 -4.254 -7.427 1.00 58.00 223 TYR A N 1
ATOM 1768 C CA . TYR A 1 223 ? -35.245 -3.519 -7.574 1.00 58.00 223 TYR A CA 1
ATOM 1769 C C . TYR A 1 223 ? -35.414 -2.506 -6.436 1.00 58.00 223 TYR A C 1
ATOM 1771 O O . TYR A 1 223 ? -35.416 -2.866 -5.260 1.00 58.00 223 TYR A O 1
ATOM 1779 N N . PHE A 1 224 ? -35.615 -1.239 -6.804 1.00 47.81 224 PHE A N 1
ATOM 1780 C CA . PHE A 1 224 ? -36.230 -0.227 -5.948 1.00 47.81 224 PHE A CA 1
ATOM 1781 C C . PHE A 1 224 ? -37.735 -0.508 -5.842 1.00 47.81 224 PHE A C 1
ATOM 1783 O O . PHE A 1 224 ? -38.453 -0.434 -6.839 1.00 47.81 224 PHE A O 1
ATOM 1790 N N . GLY A 1 225 ? -38.216 -0.797 -4.633 1.00 53.44 225 GLY A N 1
ATOM 1791 C CA . GLY A 1 225 ? -39.639 -0.803 -4.305 1.00 53.44 225 GLY A CA 1
ATOM 1792 C C . GLY A 1 225 ? -40.082 0.579 -3.829 1.00 53.44 225 GLY A C 1
ATOM 1793 O O . GLY A 1 225 ? -39.569 1.081 -2.833 1.00 53.44 225 GLY A O 1
ATOM 1794 N N . LYS A 1 226 ? -41.029 1.184 -4.550 1.00 49.34 226 LYS A N 1
ATOM 1795 C CA . LYS A 1 226 ? -41.871 2.286 -4.073 1.00 49.34 226 LYS A CA 1
ATOM 1796 C C . LYS A 1 226 ? -43.196 1.693 -3.591 1.00 49.34 226 LYS A C 1
ATOM 1798 O O . LYS A 1 226 ? -43.888 1.075 -4.396 1.00 49.34 226 LYS A O 1
ATOM 1803 N N . SER A 1 227 ? -43.551 1.936 -2.335 1.00 54.00 227 SER A N 1
ATOM 1804 C CA . SER A 1 227 ? -44.897 2.321 -1.892 1.00 54.00 227 SER A CA 1
ATOM 1805 C C . SER A 1 227 ? -44.805 2.940 -0.510 1.00 54.00 227 SER A C 1
ATOM 1807 O O . SER A 1 227 ? -43.912 2.519 0.255 1.00 54.00 227 SER A O 1
#

Radius of gyration: 50.58 Å; chains: 1; bounding box: 96×56×141 Å

pLDDT: mean 70.32, std 20.0, range [37.81, 98.62]

Foldseek 3Di:
DDDDDDDDDDDPPPDDPDPPPDPDPDPVSVCVVCVCVVVCVPPDDPDDDDDDDDDDDDPPPPPPPDPDDPPDDPVVVVVVVVVVVVVVVVVVVVVVVVVVVVVVVVVVVVVVVVVVVVVVVVVVVVVVVVVVVVVVVVVVVVVVVVVVVVVVVVVVVVVVPDDDPVRVVVVVVDDDDDDDDDDDDDDPDPDQPPDNPCVPVPPPPDDDDDDDDDPPDDDDDDDDDDD

Organism: NCBI:txid194707

Secondary structure (DSSP, 8-state):
-----PPPP-----------PPPPSSHHHHIIIIIHHHHGGGT--------S-----------------S-S-HHHHHHHHHHHHHHHHHHHHHHHHHHHHHHHHHHHHHHHHHHHHHHHHHHHHHHHHHHHHHHHHHHHHHHHHHHHHHHHHHHHHHHHHSPPHHHHHHHHS-----------------PPPSS---TTS-------------------PPPPPP-

Sequence (227 aa):
MEIQTLPSEETKDYHSTVDTSRPFSSVKEAIAIFGERFLAAETYSPSPKPYGNIPKQPTSWKLSISPISPRRTTREIEDANNMTFESSLRKLEEELGETRKELKLLREREAETEVALATLNAELHKSMSKLAEAEAEKAAKAVAKREEERVKKDMIVRVESSPTLAQVLKEKTGENRGGRNRGMRNSPQKKKPIIPLVSDLFSWKKESPKSFHNPLFSSPHVYFGKS